Protein 4R3F (pdb70)

B-factor: mean 20.14, std 10.94, range [8.03, 75.06]

Nearest PDB structures (foldseek):
  4r3f-assembly1_A  TM=1.005E+00  e=8.762E-45  Thermochaetoides thermophila DSM 1495
  2hq6-assembly1_A  TM=9.760E-01  e=2.126E-25  Homo sapiens
  7dvq-assembly1_9  TM=9.202E-01  e=1.561E-20  Homo sapiens
  2poe-assembly1_A  TM=9.426E-01  e=1.737E-19  Cryptosporidium parvum Iowa II
  7l6z-assembly3_C  TM=8.161E-01  e=1.737E-19  Streptococcus pneumoniae R6

Secondary structure (DSSP, 8-state):
--PPPP-EEEEEEETT--EEEEE-TTT-HHHHHHHHHHHHHTTTTT-BEEEEETTTEEEE--TTSSSS----TTGGGTT-STTSSS-GGG--GGGSSTT---B-----TT----SSSEEEE--SSSTT-B-S-EEEESS--GGGTTTS-EEEEEPSSTTHHHHHHHTTPPBPTTSS-BSS--BEEEEEEEE--S--

Foldseek 3Di:
DDFPDFFWWKWFQWPQGIFIKGWNCVQVVQLLCQQVVCQVVCVQAFKWQFFADFQFKTKIFASVSPVPHAFTCCAQNPQQDPPGDNHQVNDDDQCHHRHRTAAFARADPRAAQAFWFWKWFDADQDGRGGGGMIMTTLTRHRVCHVPIHTTMGGDPDDNSVSVNVQSVADDDPPHRGGPDTMTGRHMGIPGDRDDD

Sequence (196 aa):
NLEPQPTGAVIIHTTQGDLKVELFAKQTPLTCRRNFLQHSLDGYYDGTIFHRLVPGFIIQGGDPTGTGHGGESIYDGGAFSGDLDPWPMDDQRKGHHNAGPMGVNFKDEFHSRLKFNRRRGLLGMANEGAPDTNGSQFFFTLGKAEEEELNNKKNTLFGRVAAGDDTIYNLMKWGEAELIEGTERRPQQYPVKITNIEILLNPFPD

CATH classification: 2.40.100.10

Structure (mmCIF, N/CA/C/O backbone):
data_4R3F
#
_entry.id   4R3F
#
_cell.length_a   58.613
_cell.length_b   58.652
_cell.length_c   59.305
_cell.angle_alpha   90.00
_cell.angle_beta   90.00
_cell.angle_gamma   90.00
#
_symmetry.space_group_name_H-M   'P 21 21 21'
#
loop_
_entity.id
_entity.type
_entity.pdbx_description
1 polymer 'spliceosomal protein CWC27'
2 non-polymer 1,2-ETHANEDIOL
3 non-polymer 3,6,9,12,15,18,21,24-OCTAOXAHEXACOSAN-1-OL
4 non-polymer 'ACETATE ION'
5 water water
#
loop_
_atom_site.group_PDB
_atom_site.id
_atom_si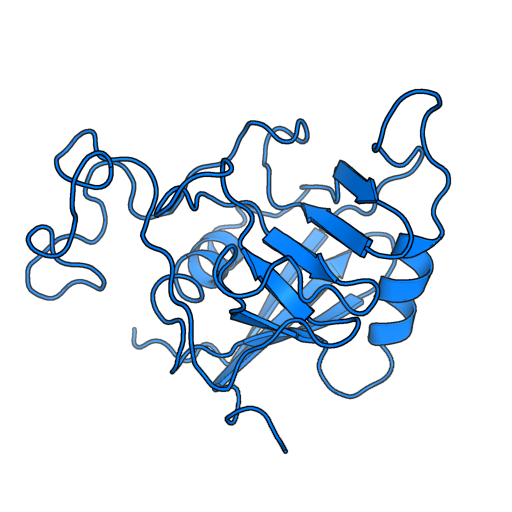te.type_symbol
_atom_site.label_atom_id
_atom_site.label_alt_id
_atom_site.label_comp_id
_atom_site.label_asym_id
_atom_site.label_entity_id
_atom_site.label_seq_id
_atom_site.pdbx_PDB_ins_code
_atom_site.Cartn_x
_atom_site.Cartn_y
_atom_site.Cartn_z
_atom_site.occupancy
_atom_site.B_iso_or_equiv
_atom_site.auth_seq_id
_atom_site.auth_comp_id
_atom_site.auth_asym_id
_atom_site.auth_atom_id
_atom_site.pdbx_PDB_model_num
ATOM 1 N N . ASN A 1 9 ? 13.021 -28.406 -4.690 1.00 52.00 6 ASN A N 1
ATOM 2 C CA . ASN A 1 9 ? 14.313 -28.084 -5.287 1.00 51.18 6 ASN A CA 1
ATOM 3 C C . ASN A 1 9 ? 14.961 -26.872 -4.640 1.00 47.54 6 ASN A C 1
ATOM 4 O O . ASN A 1 9 ? 14.277 -25.936 -4.218 1.00 48.29 6 ASN A O 1
ATOM 14 N N . LEU A 1 10 ? 16.287 -26.896 -4.581 1.00 42.11 7 LEU A N 1
ATOM 15 C CA . LEU A 1 10 ? 17.052 -25.802 -4.009 1.00 36.72 7 LEU A CA 1
ATOM 16 C C . LEU A 1 10 ? 18.100 -25.313 -4.993 1.00 31.15 7 LEU A C 1
ATOM 17 O O . LEU A 1 10 ? 18.66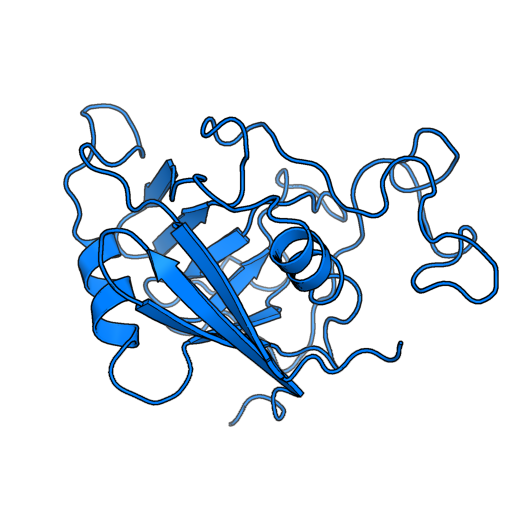8 -26.078 -5.776 1.00 30.92 7 LEU A O 1
ATOM 33 N N . GLU A 1 11 ? 18.346 -24.018 -4.939 1.00 25.64 8 GLU A N 1
ATOM 34 C CA . GLU A 1 11 ? 19.403 -23.395 -5.707 1.00 20.88 8 GLU A CA 1
ATOM 35 C C . GLU A 1 11 ? 20.745 -23.907 -5.216 1.00 18.85 8 GLU A C 1
ATOM 36 O O . GLU A 1 11 ? 20.852 -24.371 -4.088 1.00 18.81 8 GLU A O 1
ATOM 48 N N . PRO A 1 12 ? 21.774 -23.823 -6.057 1.00 15.81 9 PRO A N 1
ATOM 49 C CA . PRO A 1 12 ? 23.116 -24.163 -5.578 1.00 14.98 9 PRO A CA 1
ATOM 50 C C . PRO A 1 12 ? 23.549 -23.205 -4.479 1.00 15.29 9 PRO A C 1
ATOM 51 O O . PRO A 1 12 ? 23.068 -22.077 -4.387 1.00 17.57 9 PRO A O 1
ATOM 62 N N . GLN A 1 13 ? 24.464 -23.657 -3.641 1.00 14.76 10 GLN A N 1
ATOM 63 C CA . GLN A 1 13 ? 24.954 -22.862 -2.530 1.00 14.91 10 GLN A CA 1
ATOM 64 C C . GLN A 1 13 ? 25.594 -21.566 -3.017 1.00 13.95 10 GLN A C 1
ATOM 65 O O . GLN A 1 13 ? 26.568 -21.616 -3.763 1.00 13.92 10 GLN A O 1
ATOM 79 N N . PRO A 1 14 ? 25.085 -20.404 -2.575 1.00 14.05 11 PRO A N 1
ATOM 80 C CA . PRO A 1 14 ? 25.810 -19.173 -2.916 1.00 14.02 11 PRO A CA 1
ATOM 81 C C . PRO A 1 14 ? 27.151 -19.088 -2.209 1.00 13.37 11 PRO A C 1
ATOM 82 O O . PRO A 1 14 ? 27.316 -19.617 -1.111 1.00 16.48 11 PRO A O 1
ATOM 93 N N . THR A 1 15 ? 28.104 -18.425 -2.844 1.00 12.96 12 THR A N 1
ATOM 94 C CA . THR A 1 15 ? 29.465 -18.383 -2.345 1.00 14.38 12 THR A CA 1
ATOM 95 C C . THR A 1 15 ? 29.941 -16.979 -1.979 1.00 14.27 12 THR A C 1
ATOM 96 O O . THR A 1 15 ? 31.027 -16.818 -1.446 1.00 17.73 12 THR A O 1
ATOM 107 N N . GLY A 1 16 ? 29.126 -15.959 -2.213 1.00 12.95 13 GLY A N 1
ATOM 108 C CA . GLY A 1 16 ? 29.451 -14.596 -1.797 1.00 13.06 13 GLY A CA 1
ATOM 109 C C . GLY A 1 16 ? 28.306 -13.956 -1.040 1.00 12.70 13 GLY A C 1
ATOM 110 O O . GLY A 1 16 ? 27.180 -14.440 -1.095 1.00 12.23 13 GLY A O 1
ATOM 114 N N . ALA A 1 17 ? 28.583 -12.855 -0.354 1.00 12.18 14 ALA A N 1
ATOM 115 C CA . ALA A 1 17 ? 27.530 -12.145 0.355 1.00 12.59 14 ALA A CA 1
ATOM 116 C C . ALA A 1 17 ? 27.916 -10.702 0.615 1.00 12.06 14 ALA A C 1
ATOM 117 O O . ALA A 1 17 ? 29.093 -10.391 0.866 1.00 13.31 14 ALA A O 1
ATOM 124 N N . VAL A 1 18 ? 26.907 -9.832 0.591 1.00 12.00 15 VAL A N 1
ATOM 125 C CA . VAL A 1 18 ? 27.056 -8.423 0.922 1.00 11.68 15 VAL A CA 1
ATOM 126 C C . VAL A 1 18 ? 25.852 -7.945 1.716 1.00 11.27 15 VAL A C 1
ATOM 127 O O . VAL A 1 18 ? 24.827 -8.624 1.780 1.00 11.57 15 VAL A O 1
ATOM 140 N N . ILE A 1 19 ? 25.980 -6.775 2.330 1.00 11.89 16 ILE A N 1
ATOM 141 C CA . ILE A 1 19 ? 24.833 -6.024 2.820 1.00 12.59 16 ILE A CA 1
ATOM 142 C C . ILE A 1 19 ? 24.800 -4.715 2.059 1.00 11.50 16 ILE A C 1
ATOM 143 O O . ILE A 1 19 ? 25.778 -3.940 2.066 1.00 12.49 16 ILE A O 1
ATOM 159 N N . ILE A 1 20 ? 23.676 -4.470 1.397 1.00 11.60 17 ILE A N 1
ATOM 160 C CA . ILE A 1 20 ? 23.420 -3.173 0.780 1.00 11.25 17 ILE A CA 1
ATOM 161 C C . ILE A 1 20 ? 22.769 -2.289 1.840 1.00 11.94 17 ILE A C 1
ATOM 162 O O . ILE A 1 20 ? 21.644 -2.557 2.272 1.00 12.91 17 ILE A O 1
ATOM 178 N N . HIS A 1 21 ? 23.491 -1.268 2.291 1.00 12.36 18 HIS A N 1
ATOM 179 C CA . HIS A 1 21 ? 22.964 -0.313 3.263 1.00 13.31 18 HIS A CA 1
ATOM 180 C C . HIS A 1 21 ? 22.297 0.812 2.491 1.00 13.76 18 HIS A C 1
ATOM 181 O O . HIS A 1 21 ? 22.855 1.303 1.519 1.00 15.20 18 HIS A O 1
ATOM 194 N N . THR A 1 22 ? 21.088 1.191 2.887 1.00 14.23 19 THR A N 1
ATOM 195 C CA . THR A 1 22 ? 20.343 2.222 2.169 1.00 14.79 19 THR A CA 1
ATOM 196 C C . THR A 1 22 ? 19.657 3.157 3.141 1.00 15.94 19 THR A C 1
ATOM 197 O O . THR A 1 22 ? 19.617 2.906 4.345 1.00 17.29 19 THR A O 1
ATOM 208 N N . THR A 1 23 ? 19.102 4.230 2.602 1.00 15.06 20 THR A N 1
ATOM 209 C CA . THR A 1 23 ? 18.354 5.200 3.379 1.00 16.06 20 THR A CA 1
ATOM 210 C C . THR A 1 23 ? 17.006 4.649 3.854 1.00 16.26 20 THR A C 1
ATOM 211 O O . THR A 1 23 ? 16.308 5.306 4.621 1.00 17.82 20 THR A O 1
ATOM 222 N N . GLN A 1 24 ? 16.622 3.476 3.366 1.00 15.74 21 GLN A N 1
ATOM 223 C CA . GLN A 1 24 ? 15.353 2.842 3.721 1.00 15.91 21 GLN A CA 1
ATOM 224 C C . GLN A 1 24 ? 15.545 1.391 4.170 1.00 15.65 21 GLN A C 1
ATOM 225 O O . GLN A 1 24 ? 14.705 0.541 3.923 1.00 16.07 21 GLN A O 1
ATOM 239 N N . GLY A 1 25 ? 16.660 1.136 4.850 1.00 15.18 22 GLY A N 1
ATOM 240 C CA . GLY A 1 25 ? 16.939 -0.146 5.466 1.00 14.62 22 GLY A CA 1
ATOM 241 C C . GLY A 1 25 ? 18.004 -0.950 4.726 1.00 13.88 22 GLY A C 1
ATOM 242 O O . GLY A 1 25 ? 18.366 -0.667 3.583 1.00 15.28 22 GLY A O 1
ATOM 246 N N . ASP A 1 26 ? 18.509 -1.967 5.403 1.00 13.17 23 ASP A N 1
ATOM 247 C CA . ASP A 1 26 ? 19.517 -2.872 4.868 1.00 13.36 23 ASP A CA 1
ATOM 248 C C . ASP A 1 26 ? 18.889 -3.976 4.035 1.00 12.54 23 ASP A C 1
ATOM 249 O O . ASP A 1 26 ? 17.770 -4.409 4.291 1.00 12.87 23 ASP A O 1
ATOM 258 N N . LEU A 1 27 ? 19.657 -4.479 3.081 1.00 11.85 24 LEU A N 1
ATOM 259 C CA . LEU A 1 27 ? 19.295 -5.680 2.347 1.00 11.59 24 LEU A CA 1
ATOM 260 C C . LEU A 1 27 ? 20.508 -6.593 2.285 1.00 11.01 24 LEU A C 1
ATOM 261 O O . LEU A 1 27 ? 21.529 -6.253 1.670 1.00 11.35 24 LEU A O 1
ATOM 277 N N . LYS A 1 28 ? 20.405 -7.742 2.949 1.00 10.89 25 LYS A N 1
ATOM 278 C CA . LYS A 1 28 ? 21.472 -8.733 2.942 1.00 11.10 25 LYS A CA 1
ATOM 279 C C . LYS A 1 28 ? 21.282 -9.647 1.745 1.00 10.92 25 LYS A C 1
ATOM 280 O O . LYS A 1 28 ? 20.184 -10.154 1.530 1.00 11.06 25 LYS A O 1
ATOM 299 N N . VAL A 1 29 ? 22.351 -9.849 0.972 1.00 10.27 26 VAL A N 1
ATOM 300 C CA . VAL A 1 29 ? 22.271 -10.488 -0.344 1.00 10.38 26 VAL A CA 1
ATOM 301 C C . VAL A 1 29 ? 23.347 -11.555 -0.466 1.00 10.45 26 VAL A C 1
ATOM 302 O O . VAL A 1 29 ? 24.512 -11.289 -0.207 1.00 12.03 26 VAL A O 1
ATOM 315 N N . GLU A 1 30 ? 22.942 -12.749 -0.878 1.00 10.82 27 GLU A N 1
ATOM 316 C CA . GLU A 1 30 ? 23.856 -13.818 -1.223 1.00 11.50 27 GLU A CA 1
ATOM 317 C C . GLU A 1 30 ? 24.047 -13.865 -2.737 1.00 11.12 27 GLU A C 1
ATOM 318 O O . GLU A 1 30 ? 23.115 -13.561 -3.489 1.00 11.79 27 GLU A O 1
ATOM 330 N N . LEU A 1 31 ? 25.256 -14.227 -3.165 1.00 10.49 28 LEU A N 1
ATOM 331 C CA . LEU A 1 31 ? 25.654 -14.192 -4.574 1.00 10.43 28 LEU A CA 1
ATOM 332 C C . LEU A 1 31 ? 26.015 -15.589 -5.070 1.00 10.69 28 LEU A C 1
ATOM 333 O O . LEU A 1 31 ? 26.807 -16.302 -4.445 1.00 12.13 28 LEU A O 1
ATOM 349 N N . PHE A 1 32 ? 25.459 -15.961 -6.219 1.00 10.73 29 PHE A N 1
ATOM 350 C CA . PHE A 1 32 ? 25.725 -17.251 -6.867 1.00 10.41 29 PHE A CA 1
ATOM 351 C C . PHE A 1 32 ? 26.992 -17.169 -7.706 1.00 10.80 29 PHE A C 1
ATOM 352 O O . PHE A 1 32 ? 26.980 -17.369 -8.925 1.00 11.47 29 PHE A O 1
ATOM 369 N N . ALA A 1 33 ? 28.105 -16.877 -7.055 1.00 11.35 30 ALA A N 1
ATOM 370 C CA . ALA A 1 33 ? 29.325 -16.532 -7.771 1.00 12.50 30 ALA A CA 1
ATOM 371 C C . ALA A 1 33 ? 29.923 -17.707 -8.532 1.00 13.04 30 ALA A C 1
ATOM 372 O O . ALA A 1 33 ? 30.590 -17.511 -9.534 1.00 14.20 30 ALA A O 1
ATOM 379 N N . LYS A 1 34 ? 29.708 -18.930 -8.062 1.00 13.08 31 LYS A N 1
ATOM 380 C CA . LYS A 1 34 ? 30.199 -20.089 -8.803 1.00 14.73 31 LYS A CA 1
ATOM 381 C C . LYS A 1 34 ? 29.541 -20.201 -10.171 1.00 14.72 31 LYS A C 1
ATOM 382 O O . LYS A 1 34 ? 30.182 -20.575 -11.142 1.00 16.36 31 LYS A O 1
ATOM 401 N N . GLN A 1 35 ? 28.260 -19.870 -10.241 1.00 12.67 32 GLN A N 1
ATOM 402 C CA . GLN A 1 35 ? 27.476 -20.027 -11.464 1.00 11.74 32 GLN A CA 1
ATOM 403 C C . GLN A 1 35 ? 27.511 -18.784 -12.361 1.00 11.40 32 GLN A C 1
ATOM 404 O O . GLN A 1 35 ? 27.305 -18.884 -13.563 1.00 12.56 32 GLN A O 1
ATOM 418 N N . THR A 1 36 ? 27.733 -17.619 -11.762 1.00 10.48 33 THR A N 1
ATOM 419 C CA . THR A 1 36 ? 27.665 -16.343 -12.468 1.00 9.93 33 THR A CA 1
ATOM 420 C C . THR A 1 36 ? 28.900 -15.500 -12.138 1.00 9.23 33 THR A C 1
ATOM 421 O O . THR A 1 36 ? 28.803 -14.378 -11.619 1.00 9.73 33 THR A O 1
ATOM 432 N N . PRO A 1 37 ? 30.083 -16.043 -12.437 1.00 9.56 34 PRO A N 1
ATOM 433 C CA . PRO A 1 37 ? 31.298 -15.355 -11.972 1.00 10.48 34 PRO A CA 1
ATOM 434 C C . PRO A 1 37 ? 31.538 -13.973 -12.578 1.00 10.05 34 PRO A C 1
ATOM 435 O O . PRO A 1 37 ? 31.959 -13.068 -11.861 1.00 10.42 34 PRO A O 1
ATOM 446 N N . LEU A 1 38 ? 31.281 -13.786 -13.866 1.00 9.47 35 LEU A N 1
ATOM 447 C CA . LEU A 1 38 ? 31.507 -12.466 -14.435 1.00 9.27 35 LEU A CA 1
ATOM 448 C C . LEU A 1 38 ? 30.558 -11.446 -13.842 1.00 9.02 35 LEU A C 1
ATOM 449 O O . LEU A 1 38 ? 30.939 -10.285 -13.612 1.00 9.26 35 LEU A O 1
ATOM 465 N N . THR A 1 39 ? 29.317 -11.866 -13.639 1.00 8.47 36 THR A N 1
ATOM 466 C CA . THR A 1 39 ? 28.291 -10.965 -13.146 1.00 8.40 36 THR A CA 1
ATOM 467 C C . THR A 1 39 ? 28.576 -10.612 -11.698 1.00 8.68 36 THR A C 1
ATOM 468 O O . THR A 1 39 ? 28.494 -9.446 -11.281 1.00 8.75 36 THR A O 1
ATOM 479 N N . CYS A 1 40 ? 28.923 -11.612 -10.907 1.00 9.11 37 CYS A N 1
ATOM 480 C CA . CYS A 1 40 ? 29.256 -11.341 -9.509 1.00 9.39 37 CYS A CA 1
ATOM 481 C C . CYS A 1 40 ? 30.514 -10.495 -9.348 1.00 9.42 37 CYS A C 1
ATOM 482 O O . CYS A 1 40 ? 30.569 -9.631 -8.480 1.00 10.32 37 CYS A O 1
ATOM 490 N N A ARG A 1 41 ? 31.529 -10.741 -10.169 0.51 9.20 38 ARG A N 1
ATOM 491 N N B ARG A 1 41 ? 31.519 -10.717 -10.181 0.49 9.55 38 ARG A N 1
ATOM 492 C CA A ARG A 1 41 ? 32.735 -9.902 -10.155 0.51 9.92 38 ARG A CA 1
ATOM 493 C CA B ARG A 1 41 ? 32.727 -9.896 -10.102 0.49 10.47 38 ARG A CA 1
ATOM 494 C C A ARG A 1 41 ? 32.389 -8.447 -10.438 0.51 9.73 38 ARG A C 1
ATOM 495 C C B ARG A 1 41 ? 32.456 -8.439 -10.487 0.49 10.33 38 ARG A C 1
ATOM 496 O O A ARG A 1 41 ? 32.797 -7.542 -9.712 0.51 9.64 38 ARG A O 1
ATOM 497 O O B ARG A 1 41 ? 33.003 -7.521 -9.891 0.49 10.63 38 ARG A O 1
ATOM 538 N N . ASN A 1 42 ? 31.628 -8.226 -11.503 1.00 9.53 39 ASN A N 1
ATOM 539 C CA . ASN A 1 42 ? 31.246 -6.873 -11.905 1.00 9.45 39 ASN A CA 1
ATOM 540 C C . ASN A 1 42 ? 30.550 -6.161 -10.749 1.00 9.32 39 ASN A C 1
ATOM 541 O O . ASN A 1 42 ? 30.893 -5.024 -10.399 1.00 9.89 39 ASN A O 1
ATOM 553 N N . PHE A 1 43 ? 29.575 -6.838 -10.144 1.00 8.75 40 PHE A N 1
ATOM 554 C CA . PHE A 1 43 ? 28.838 -6.265 -9.026 1.00 8.90 40 PHE A CA 1
ATOM 555 C C . PHE A 1 43 ? 29.733 -5.979 -7.820 1.00 9.05 40 PHE A C 1
ATOM 556 O O . PHE A 1 43 ? 29.666 -4.900 -7.209 1.00 9.85 40 PHE A O 1
ATOM 573 N N . LEU A 1 44 ? 30.561 -6.943 -7.455 1.00 9.63 41 LEU A N 1
ATOM 574 C CA . LEU A 1 44 ? 31.432 -6.783 -6.288 1.00 10.61 41 LEU A CA 1
ATOM 575 C C . LEU A 1 44 ? 32.525 -5.748 -6.506 1.00 11.44 41 LEU A C 1
ATOM 576 O O . LEU A 1 44 ? 32.838 -4.997 -5.589 1.00 12.04 41 LEU A O 1
ATOM 592 N N . GLN A 1 45 ? 33.114 -5.717 -7.699 1.00 11.52 42 GLN A N 1
ATOM 593 C CA . GLN A 1 45 ? 34.150 -4.729 -7.966 1.00 12.12 42 GLN A CA 1
ATOM 594 C C . GLN A 1 45 ? 33.569 -3.322 -7.937 1.00 12.25 42 GLN A C 1
ATOM 595 O O . GLN A 1 45 ? 34.125 -2.435 -7.287 1.00 13.05 42 GLN A O 1
ATOM 609 N N . HIS A 1 46 ? 32.448 -3.115 -8.620 1.00 11.34 43 HIS A N 1
ATOM 610 C CA . HIS A 1 46 ? 31.776 -1.823 -8.532 1.00 11.30 43 HIS A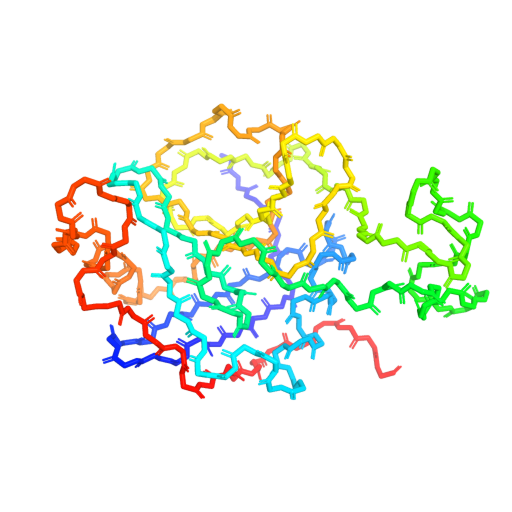 CA 1
ATOM 611 C C . HIS A 1 46 ? 31.439 -1.473 -7.0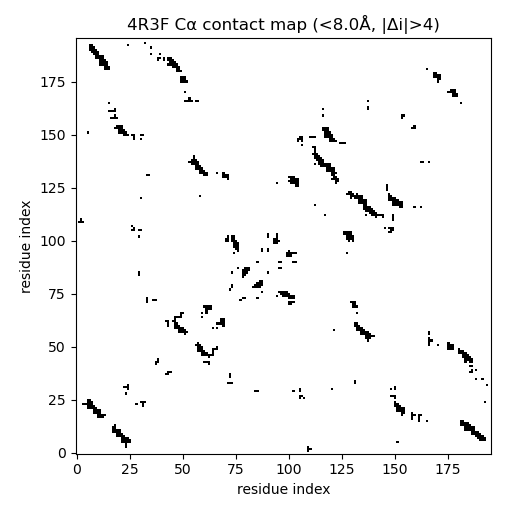76 1.00 12.05 43 HIS A C 1
ATOM 612 O O . HIS A 1 46 ? 31.638 -0.347 -6.643 1.00 12.84 43 HIS A O 1
ATOM 625 N N . SER A 1 47 ? 30.943 -2.438 -6.318 1.00 11.71 44 SER A N 1
ATOM 626 C CA . SER A 1 47 ? 30.599 -2.186 -4.918 1.00 12.42 44 SER A CA 1
ATOM 627 C C . SER A 1 47 ? 31.821 -1.701 -4.140 1.00 13.73 44 SER A C 1
ATOM 628 O O . SER A 1 47 ? 31.765 -0.680 -3.463 1.00 14.31 44 SER A O 1
ATOM 636 N N . LEU A 1 48 ? 32.912 -2.462 -4.228 1.00 14.44 45 LEU A N 1
ATOM 637 C CA . LEU A 1 48 ? 34.187 -2.151 -3.562 1.00 16.83 45 LEU A CA 1
ATOM 638 C C . LEU A 1 48 ? 34.700 -0.766 -3.918 1.00 16.44 45 LEU A C 1
ATOM 639 O O . LEU A 1 48 ? 35.249 -0.053 -3.075 1.00 18.13 45 LEU A O 1
ATOM 655 N N . ASP A 1 49 ? 34.554 -0.410 -5.194 1.00 16.53 46 ASP A N 1
ATOM 656 C CA . ASP A 1 49 ? 35.059 0.856 -5.715 1.00 16.47 46 ASP A CA 1
ATOM 657 C C . ASP A 1 49 ? 34.202 2.050 -5.294 1.00 16.72 46 ASP A C 1
ATOM 658 O O . ASP A 1 49 ? 34.563 3.190 -5.558 1.00 18.96 46 ASP A O 1
ATOM 667 N N . GLY A 1 50 ? 33.049 1.792 -4.688 1.00 15.16 47 GLY A N 1
ATOM 668 C CA . GLY A 1 50 ? 32.135 2.863 -4.329 1.00 15.07 47 GLY A CA 1
ATOM 669 C C . GLY A 1 50 ? 31.251 3.324 -5.474 1.00 14.04 47 GLY A C 1
ATOM 670 O O . GLY A 1 50 ? 30.557 4.337 -5.357 1.00 15.13 47 GLY A O 1
ATOM 674 N N . TYR A 1 51 ? 31.249 2.571 -6.568 1.00 12.89 48 TYR A N 1
ATOM 675 C CA . TYR A 1 51 ? 30.512 2.951 -7.772 1.00 13.05 48 TYR A CA 1
ATOM 676 C C . TYR A 1 51 ? 29.011 3.073 -7.547 1.00 12.54 48 TYR A C 1
ATOM 677 O O . TYR A 1 51 ? 28.334 3.858 -8.210 1.00 13.28 48 TYR A O 1
ATOM 695 N N . TYR A 1 52 ? 28.481 2.276 -6.629 1.00 11.98 49 TYR A N 1
ATOM 696 C CA . TYR A 1 52 ? 27.053 2.294 -6.336 1.00 11.83 49 TYR A CA 1
ATOM 697 C C . TYR A 1 52 ? 26.684 3.203 -5.166 1.00 11.80 49 TYR A C 1
ATOM 698 O O . TYR A 1 52 ? 25.501 3.379 -4.873 1.00 12.84 49 TYR A O 1
ATOM 716 N N . ASP A 1 53 ? 27.676 3.816 -4.526 1.00 13.02 50 ASP A N 1
ATOM 717 C CA . ASP A 1 53 ? 27.395 4.707 -3.399 1.00 14.74 50 ASP A CA 1
ATOM 718 C C . ASP A 1 53 ? 26.602 5.915 -3.896 1.00 14.70 50 ASP A C 1
ATOM 719 O O . ASP A 1 53 ? 27.010 6.575 -4.852 1.00 16.09 50 ASP A O 1
ATOM 728 N N . GLY A 1 54 ? 25.477 6.193 -3.247 1.00 14.54 51 GLY A N 1
ATOM 729 C CA . GLY A 1 54 ? 24.615 7.305 -3.614 1.00 14.88 51 GLY A CA 1
ATOM 730 C C . GLY A 1 54 ? 23.665 7.027 -4.768 1.00 14.97 51 GLY A C 1
ATOM 731 O O . GLY A 1 54 ? 22.871 7.894 -5.143 1.00 16.10 51 GLY A O 1
ATOM 735 N N . THR A 1 55 ? 23.740 5.837 -5.360 1.00 14.28 52 THR A N 1
ATOM 736 C CA . THR A 1 55 ? 22.821 5.495 -6.441 1.00 13.52 52 THR A CA 1
ATOM 737 C C . THR A 1 55 ? 21.476 5.076 -5.862 1.00 13.08 52 THR A C 1
ATOM 738 O O . THR A 1 55 ? 21.393 4.647 -4.710 1.00 14.21 52 THR A O 1
ATOM 749 N N . ILE A 1 56 ? 20.427 5.245 -6.652 1.00 13.00 53 ILE A N 1
ATOM 750 C CA . ILE A 1 56 ? 19.072 4.998 -6.204 1.00 12.74 53 ILE A CA 1
ATOM 751 C C . ILE A 1 56 ? 18.481 3.790 -6.914 1.00 12.16 53 ILE A C 1
ATOM 752 O O . ILE A 1 56 ? 19.024 3.296 -7.912 1.00 12.72 53 ILE A O 1
ATOM 768 N N . PHE A 1 57 ? 17.347 3.333 -6.399 1.00 11.54 54 PHE A N 1
ATOM 769 C CA . PHE A 1 57 ? 16.522 2.380 -7.124 1.00 12.02 54 PHE A CA 1
ATOM 770 C C . PHE A 1 57 ? 15.520 3.203 -7.917 1.00 12.33 54 PHE A C 1
ATOM 771 O O . PHE A 1 57 ? 14.506 3.666 -7.394 1.00 13.40 54 PHE A O 1
ATOM 788 N N . HIS A 1 58 ? 15.867 3.442 -9.182 1.00 12.19 55 HIS A N 1
ATOM 789 C CA . HIS A 1 58 ? 15.197 4.433 -10.015 1.00 13.24 55 HIS A CA 1
ATOM 790 C C . HIS A 1 58 ? 13.961 3.933 -10.733 1.00 13.19 55 HIS A C 1
ATOM 791 O O . HIS A 1 58 ? 13.203 4.760 -11.257 1.00 14.89 55 HIS A O 1
ATOM 804 N N . ARG A 1 59 ? 13.763 2.617 -10.776 1.00 13.03 56 ARG A N 1
ATOM 805 C CA . ARG A 1 59 ? 12.665 2.027 -11.535 1.00 13.67 56 ARG A CA 1
ATOM 806 C C . ARG A 1 59 ? 11.957 0.987 -10.684 1.00 13.05 56 ARG A C 1
ATOM 807 O O . ARG A 1 59 ? 12.574 0.064 -10.162 1.00 13.23 56 ARG A O 1
ATOM 828 N N . LEU A 1 60 ? 10.649 1.152 -10.559 1.00 13.74 57 LEU A N 1
ATOM 829 C CA . LEU A 1 60 ? 9.800 0.244 -9.794 1.00 13.48 57 LEU A CA 1
ATOM 830 C C . LEU A 1 60 ? 8.578 -0.143 -10.611 1.00 14.53 57 LEU A C 1
ATOM 831 O O . LEU A 1 60 ? 7.813 0.713 -11.020 1.00 15.96 57 LEU A O 1
ATOM 847 N N . VAL A 1 61 ? 8.439 -1.442 -10.859 1.00 14.95 58 VAL A N 1
ATOM 848 C CA . VAL A 1 61 ? 7.251 -2.023 -11.458 1.00 15.93 58 VAL A CA 1
ATOM 849 C C . VAL A 1 61 ? 6.630 -2.876 -10.358 1.00 16.27 58 VAL A C 1
ATOM 850 O O . VAL A 1 61 ? 7.103 -3.969 -10.084 1.00 15.21 58 VAL A O 1
ATOM 863 N N . PRO A 1 62 ? 5.604 -2.346 -9.672 1.00 18.18 59 PRO A N 1
ATOM 864 C CA . PRO A 1 62 ? 5.045 -3.039 -8.503 1.00 19.24 59 PRO A CA 1
ATOM 865 C C . PRO A 1 62 ? 4.679 -4.493 -8.797 1.00 19.08 59 PRO A C 1
ATOM 866 O O . PRO A 1 62 ? 4.108 -4.802 -9.849 1.00 19.93 59 PRO A O 1
ATOM 877 N N . GLY A 1 63 ? 5.066 -5.380 -7.885 1.00 18.55 60 GLY A N 1
ATOM 878 C CA . GLY A 1 63 ? 4.808 -6.798 -8.031 1.00 17.51 60 GLY A CA 1
ATOM 879 C C . GLY A 1 63 ? 5.717 -7.529 -9.007 1.00 16.94 60 GLY A C 1
ATOM 880 O O . GLY A 1 63 ? 5.600 -8.741 -9.150 1.00 18.40 60 GLY A O 1
ATOM 884 N N . PHE A 1 64 ? 6.635 -6.809 -9.647 1.00 15.00 61 PHE A N 1
ATOM 885 C CA . PHE A 1 64 ? 7.498 -7.385 -10.680 1.00 14.01 61 PHE A CA 1
ATOM 886 C C . PHE A 1 64 ? 8.982 -7.193 -10.343 1.00 12.39 61 PHE A C 1
ATOM 887 O O . PHE A 1 64 ? 9.646 -8.148 -9.936 1.00 12.37 61 PHE A O 1
ATOM 904 N N . ILE A 1 65 ? 9.505 -5.977 -10.488 1.00 11.64 62 ILE A N 1
ATOM 905 C CA . ILE A 1 65 ? 10.922 -5.707 -10.234 1.00 11.44 62 ILE A CA 1
ATOM 906 C C . ILE A 1 65 ? 11.141 -4.303 -9.692 1.00 10.99 62 ILE A C 1
ATOM 907 O O . ILE A 1 65 ? 10.326 -3.403 -9.915 1.00 12.06 62 ILE A O 1
ATOM 923 N N . ILE A 1 66 ? 12.257 -4.144 -8.983 1.00 10.29 63 ILE A N 1
ATOM 924 C CA . ILE A 1 66 ? 12.779 -2.833 -8.621 1.00 10.78 63 ILE A CA 1
ATOM 925 C C . ILE A 1 66 ? 14.260 -2.819 -9.015 1.00 10.37 63 ILE A C 1
ATOM 926 O O . ILE A 1 66 ? 14.997 -3.760 -8.723 1.00 9.80 63 ILE A O 1
ATOM 942 N N . GLN A 1 67 ? 14.670 -1.770 -9.725 1.00 10.39 64 GLN A N 1
ATOM 943 C CA . GLN A 1 67 ? 15.955 -1.719 -10.417 1.00 9.90 64 GLN A CA 1
ATOM 944 C C . GLN A 1 67 ? 16.791 -0.511 -10.012 1.00 9.65 64 GLN A C 1
ATOM 945 O O . GLN A 1 67 ? 16.273 0.587 -9.815 1.00 10.67 64 GLN A O 1
ATOM 959 N N . GLY A 1 68 ? 18.094 -0.736 -9.906 1.00 9.87 65 GLY A N 1
ATOM 960 C CA . GLY A 1 68 ? 19.057 0.298 -9.586 1.00 9.94 65 GLY A CA 1
ATOM 961 C C . GLY A 1 68 ? 20.377 0.067 -10.277 1.00 9.71 65 GLY A C 1
ATOM 962 O O . GLY A 1 68 ? 20.449 -0.601 -11.309 1.00 9.98 65 GLY A O 1
ATOM 966 N N . GLY A 1 69 ? 21.430 0.645 -9.714 1.00 9.93 66 GLY A N 1
ATOM 967 C CA . GLY A 1 69 ? 22.781 0.445 -10.204 1.00 10.08 66 GLY A CA 1
ATOM 968 C C . GLY A 1 69 ? 23.255 1.421 -11.270 1.00 10.20 66 GLY A C 1
ATOM 969 O O . GLY A 1 69 ? 24.289 1.183 -11.870 1.00 11.10 66 GLY A O 1
ATOM 973 N N . ASP A 1 70 ? 22.522 2.512 -11.489 1.00 10.66 67 ASP A N 1
ATOM 974 C CA . ASP A 1 70 ? 22.850 3.481 -12.527 1.00 11.77 67 ASP A CA 1
ATOM 975 C C . ASP A 1 70 ? 23.399 4.760 -11.894 1.00 12.19 67 ASP A C 1
ATOM 976 O O . ASP A 1 70 ? 22.652 5.515 -11.285 1.00 14.14 67 ASP A O 1
ATOM 985 N N . PRO A 1 71 ? 24.696 5.046 -12.063 1.00 12.84 68 PRO A N 1
ATOM 986 C CA . PRO A 1 71 ? 25.224 6.296 -11.497 1.00 15.86 68 PRO A CA 1
ATOM 987 C C . PRO A 1 71 ? 24.514 7.557 -11.983 1.00 18.73 68 PRO A C 1
ATOM 988 O O . PRO A 1 71 ? 24.639 8.590 -11.321 1.00 21.90 68 PRO A O 1
ATOM 999 N N . THR A 1 72 ? 23.798 7.487 -13.099 1.00 20.75 69 THR A N 1
ATOM 1000 C CA . THR A 1 72 ? 23.026 8.640 -13.586 1.00 23.29 69 THR A CA 1
ATOM 1001 C C . THR A 1 72 ? 21.577 8.651 -13.088 1.00 24.80 69 THR A C 1
ATOM 1002 O O . THR A 1 72 ? 20.891 9.685 -13.181 1.00 27.87 69 THR A O 1
ATOM 1013 N N . GLY A 1 73 ? 21.106 7.538 -12.535 1.00 25.31 70 GLY A N 1
ATOM 1014 C CA . GLY A 1 73 ? 19.750 7.464 -12.005 1.00 26.26 70 GLY A CA 1
ATOM 1015 C C . GLY A 1 73 ? 18.636 7.549 -13.041 1.00 26.73 70 GLY A C 1
ATOM 1016 O O . GLY A 1 73 ? 17.467 7.725 -12.676 1.00 26.71 70 GLY A O 1
ATOM 1020 N N . THR A 1 74 ? 18.989 7.415 -14.321 1.00 26.59 71 THR A N 1
ATOM 1021 C CA . THR A 1 74 ? 18.024 7.554 -15.420 1.00 26.23 71 THR A CA 1
ATOM 1022 C C . THR A 1 74 ? 17.487 6.236 -15.945 1.00 25.52 71 THR A C 1
ATOM 1023 O O . THR A 1 74 ? 16.446 6.189 -16.617 1.00 27.24 71 THR A O 1
ATOM 1034 N N . GLY A 1 75 ? 18.220 5.172 -15.700 1.00 23.00 72 GLY A N 1
ATOM 1035 C CA . GLY A 1 75 ? 17.901 3.900 -16.292 1.00 23.14 72 GLY A CA 1
ATOM 1036 C C . GLY A 1 75 ? 18.672 3.679 -17.561 1.00 21.05 72 GLY A C 1
ATOM 1037 O O . GLY A 1 75 ? 18.612 2.593 -18.135 1.00 22.93 72 GLY A O 1
ATOM 1041 N N . HIS A 1 76 ? 19.422 4.688 -18.013 1.00 17.79 73 HIS A N 1
ATOM 1042 C CA . HIS A 1 76 ? 20.147 4.555 -19.267 1.00 18.34 73 HIS A CA 1
ATOM 1043 C C . HIS A 1 76 ? 21.661 4.653 -19.117 1.00 17.99 73 HIS A C 1
ATOM 1044 O O . HIS A 1 76 ? 22.368 4.646 -20.118 1.00 21.78 73 HIS A O 1
ATOM 1057 N N . GLY A 1 77 ? 22.163 4.728 -17.888 1.00 14.87 74 GLY A N 1
ATOM 1058 C CA . GLY A 1 77 ? 23.597 4.830 -17.674 1.00 14.12 74 GLY A CA 1
ATOM 1059 C C . GLY A 1 77 ? 24.222 3.617 -17.023 1.00 12.95 74 GLY A C 1
ATOM 1060 O O . GLY A 1 77 ? 23.579 2.580 -16.831 1.00 13.41 74 GLY A O 1
ATOM 1064 N N . GLY A 1 78 ? 25.481 3.769 -16.653 1.00 12.97 75 GLY A N 1
ATOM 1065 C CA . GLY A 1 78 ? 26.254 2.704 -16.055 1.00 11.96 75 GLY A CA 1
ATOM 1066 C C . GLY A 1 78 ? 27.077 1.947 -17.075 1.00 11.25 75 GLY A C 1
ATOM 1067 O O . GLY A 1 78 ? 26.713 1.870 -18.252 1.00 12.67 75 GLY A O 1
ATOM 1071 N N . GLU A 1 79 ? 28.180 1.369 -16.612 1.00 10.26 76 GLU A N 1
ATOM 1072 C CA . GLU A 1 79 ? 29.111 0.628 -17.457 1.00 9.81 76 GLU A CA 1
ATOM 1073 C C . GLU A 1 79 ? 29.604 -0.584 -16.705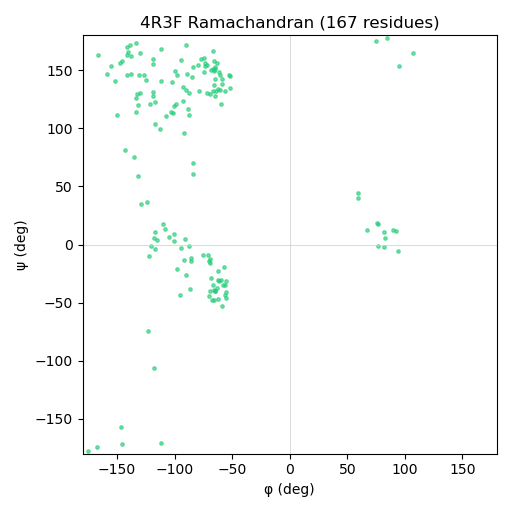 1.00 9.81 76 GLU A C 1
ATOM 1074 O O . GLU A 1 79 ? 29.786 -0.517 -15.489 1.00 10.84 76 GLU A O 1
ATOM 1086 N N . SER A 1 80 ? 29.853 -1.685 -17.403 1.00 9.45 77 SER A N 1
ATOM 1087 C CA . SER A 1 80 ? 30.486 -2.836 -16.769 1.00 9.51 77 SER A CA 1
ATOM 1088 C C . SER A 1 80 ? 31.969 -2.571 -16.550 1.00 10.00 77 SER A C 1
ATOM 1089 O O . SER A 1 80 ? 32.580 -1.749 -17.231 1.00 11.15 77 SER A O 1
ATOM 1097 N N . ILE A 1 81 ? 32.562 -3.336 -15.646 1.00 9.93 78 ILE A N 1
ATOM 1098 C CA . ILE A 1 81 ? 33.985 -3.218 -15.372 1.00 11.20 78 ILE A CA 1
ATOM 1099 C C . ILE A 1 81 ? 34.846 -3.706 -16.535 1.00 11.10 78 ILE A C 1
ATOM 1100 O O . ILE A 1 81 ? 36.039 -3.422 -16.561 1.00 13.19 78 ILE A O 1
ATOM 1116 N N . TYR A 1 82 ? 34.257 -4.452 -17.477 1.00 10.59 79 TYR A N 1
ATOM 1117 C CA . TYR A 1 82 ? 35.004 -5.077 -18.565 1.00 11.36 79 TYR A CA 1
ATOM 1118 C C . TYR A 1 82 ? 35.208 -4.164 -19.767 1.00 11.99 79 TYR A C 1
ATOM 1119 O O . TYR A 1 82 ? 35.981 -4.490 -20.677 1.00 12.65 79 TYR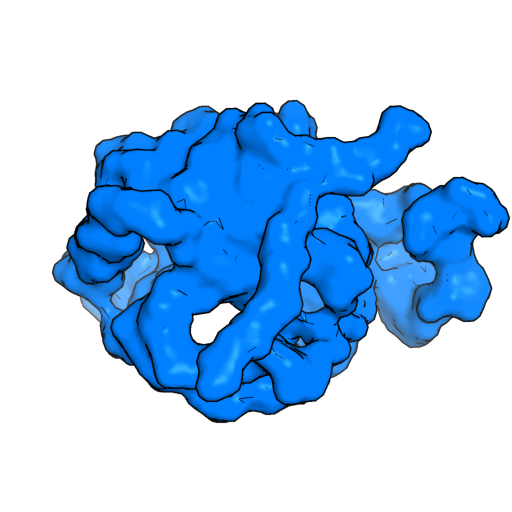 A O 1
ATOM 1137 N N . ASP A 1 83 ? 34.506 -3.035 -19.789 1.00 11.58 80 ASP A N 1
ATOM 1138 C CA . ASP A 1 83 ? 34.457 -2.207 -20.997 1.00 12.28 80 ASP A CA 1
ATOM 1139 C C . ASP A 1 83 ? 35.854 -1.752 -21.416 1.00 13.20 80 ASP A C 1
ATOM 1140 O O . ASP A 1 83 ? 36.722 -1.482 -20.580 1.00 13.79 80 ASP A O 1
ATOM 1149 N N . GLY A 1 84 ? 36.073 -1.706 -22.725 1.00 14.26 81 GLY A N 1
ATOM 1150 C CA . GLY A 1 84 ? 37.351 -1.282 -23.259 1.00 15.09 81 GLY A CA 1
ATOM 1151 C C . GLY A 1 84 ? 38.433 -2.335 -23.162 1.00 15.44 81 GLY A C 1
ATOM 1152 O O . GLY A 1 84 ? 39.620 -2.034 -23.280 1.00 17.04 81 GLY A O 1
ATOM 1156 N N . GLY A 1 85 ? 38.045 -3.586 -22.959 1.00 14.89 82 GLY A N 1
ATOM 1157 C CA . GLY A 1 85 ? 39.021 -4.647 -22.821 1.00 15.54 82 GLY A CA 1
ATOM 1158 C C . GLY A 1 85 ? 39.710 -4.662 -21.475 1.00 14.94 82 GLY A C 1
ATOM 1159 O O . GLY A 1 85 ? 40.746 -5.287 -21.323 1.00 16.44 82 GLY A O 1
ATOM 1163 N N . ALA A 1 86 ? 39.130 -4.011 -20.471 1.00 15.06 83 ALA A N 1
ATOM 1164 C CA . ALA A 1 86 ? 39.664 -4.136 -19.120 1.00 15.08 83 ALA A CA 1
ATOM 1165 C C . ALA A 1 86 ? 39.497 -5.584 -18.666 1.00 14.51 83 ALA A C 1
ATOM 1166 O O . ALA A 1 86 ? 38.491 -6.234 -18.970 1.00 13.49 83 ALA A O 1
ATOM 1173 N N . PHE A 1 87 ? 40.488 -6.085 -17.941 1.00 15.70 84 PHE A N 1
ATOM 1174 C CA . PHE A 1 87 ? 40.477 -7.447 -17.409 1.00 15.54 84 PHE A CA 1
ATOM 1175 C C . PHE A 1 87 ? 40.372 -8.508 -18.504 1.00 14.73 84 PHE A C 1
ATOM 1176 O O . PHE A 1 87 ? 39.697 -9.532 -18.323 1.00 14.89 84 PHE A O 1
ATOM 1193 N N . SER A 1 88 ? 41.092 -8.278 -19.607 1.00 14.98 85 SER A N 1
ATOM 1194 C CA . SER A 1 88 ? 41.024 -9.149 -20.777 1.00 15.37 85 SER A CA 1
ATOM 1195 C C . SER A 1 88 ? 42.342 -9.837 -21.091 1.00 15.89 85 SER A C 1
ATOM 1196 O O . SER A 1 88 ? 42.464 -10.483 -22.134 1.00 15.77 85 SER A O 1
ATOM 1204 N N . GLY A 1 89 ? 43.306 -9.748 -20.179 1.00 15.73 86 GLY A N 1
ATOM 1205 C CA . GLY A 1 89 ? 44.555 -10.479 -20.324 1.00 16.81 86 GLY A CA 1
ATOM 1206 C C . GLY A 1 89 ? 44.381 -11.986 -20.231 1.00 18.30 86 GLY A C 1
ATOM 1207 O O . GLY A 1 89 ? 43.341 -12.490 -19.810 1.00 17.18 86 GLY A O 1
ATOM 1211 N N . ASP A 1 90 ? 45.417 -12.712 -20.626 1.00 21.50 87 ASP A N 1
ATOM 1212 C CA . ASP A 1 90 ? 45.367 -14.170 -20.688 1.00 23.67 87 ASP A CA 1
ATOM 1213 C C . ASP A 1 90 ? 44.995 -14.803 -19.347 1.00 22.42 87 ASP A C 1
ATOM 1214 O O . ASP A 1 90 ? 44.319 -15.830 -19.312 1.00 23.03 87 ASP A O 1
ATOM 1223 N N . LEU A 1 91 ? 45.435 -14.193 -18.250 1.00 21.25 88 LEU A N 1
ATOM 1224 C CA . LEU A 1 91 ? 45.218 -14.755 -16.921 1.00 21.65 88 LEU A CA 1
ATOM 1225 C C . LEU A 1 91 ? 44.181 -13.958 -16.138 1.00 20.41 88 LEU A C 1
ATOM 1226 O O . LEU A 1 91 ? 44.027 -14.137 -14.932 1.00 22.07 88 LEU A O 1
ATOM 1242 N N . ASP A 1 92 ? 43.459 -13.094 -16.844 1.00 17.82 89 ASP A N 1
ATOM 1243 C CA . ASP A 1 92 ? 42.434 -12.256 -16.234 1.00 17.25 89 ASP A CA 1
ATOM 1244 C C . ASP A 1 92 ? 41.077 -12.938 -16.248 1.00 18.19 89 ASP A C 1
ATOM 1245 O O . ASP A 1 92 ? 40.915 -13.963 -16.895 1.00 17.89 89 ASP A O 1
ATOM 1254 N N . PRO A 1 93 ? 40.081 -12.343 -15.562 1.00 20.05 90 PRO A N 1
ATOM 1255 C CA . PRO A 1 93 ? 38.753 -12.964 -15.460 1.00 20.59 90 PRO A CA 1
ATOM 1256 C C . PRO A 1 93 ? 38.008 -13.228 -16.778 1.00 18.68 90 PRO A C 1
ATOM 1257 O O . PRO A 1 93 ? 37.244 -14.175 -16.835 1.00 19.21 90 PRO A O 1
ATOM 1268 N N . TRP A 1 94 ? 38.200 -12.429 -17.810 1.00 16.02 91 TRP A N 1
ATOM 1269 C CA . TRP A 1 94 ? 37.465 -12.658 -19.052 1.00 13.13 91 TRP A CA 1
ATOM 1270 C C . TRP A 1 94 ? 38.386 -12.333 -20.225 1.00 12.42 91 TRP A C 1
ATOM 1271 O O . TRP A 1 94 ? 38.341 -11.231 -20.778 1.00 13.00 91 TRP A O 1
ATOM 1292 N N . PRO A 1 95 ? 39.260 -13.273 -20.593 1.00 12.47 92 PRO A N 1
ATOM 1293 C CA . PRO A 1 95 ? 40.226 -13.050 -21.665 1.00 12.80 92 PRO A CA 1
ATOM 1294 C C . PRO A 1 95 ? 39.580 -12.578 -22.954 1.00 12.75 92 PRO A C 1
ATOM 1295 O O . PRO A 1 95 ? 38.456 -12.971 -23.281 1.00 13.37 92 PRO A O 1
ATOM 1306 N N . MET A 1 96 ? 40.292 -11.724 -23.679 1.00 13.17 93 MET A N 1
ATOM 1307 C CA . MET A 1 96 ? 39.728 -11.098 -24.865 1.00 13.78 93 MET A CA 1
ATOM 1308 C C . MET A 1 96 ? 39.121 -12.080 -25.867 1.00 14.12 93 MET A C 1
ATOM 1309 O O . MET A 1 96 ? 38.083 -11.802 -26.458 1.00 13.92 93 MET A O 1
ATOM 1323 N N A ASP A 1 97 ? 39.773 -13.222 -26.058 0.62 13.66 94 ASP A N 1
ATOM 1324 N N B ASP A 1 97 ? 39.764 -13.227 -26.055 0.38 14.44 94 ASP A N 1
ATOM 1325 C CA A ASP A 1 97 ? 39.307 -14.219 -27.019 0.62 14.20 94 ASP A CA 1
ATOM 1326 C CA B ASP A 1 97 ? 39.297 -14.211 -27.030 0.38 15.24 94 ASP A CA 1
ATOM 1327 C C A ASP A 1 97 ? 37.936 -14.821 -26.693 0.62 14.36 94 ASP A C 1
ATOM 1328 C C B ASP A 1 97 ? 37.908 -14.768 -26.713 0.38 14.62 94 ASP A C 1
ATOM 1329 O O A ASP A 1 97 ? 37.307 -15.438 -27.546 0.62 15.56 94 ASP A O 1
ATOM 1330 O O B ASP A 1 97 ? 37.239 -15.305 -27.589 0.38 15.23 94 ASP A O 1
ATOM 1347 N N . GLN A 1 98 ? 37.486 -14.645 -25.460 1.00 13.84 95 GLN A N 1
ATOM 1348 C CA . GLN A 1 98 ? 36.177 -15.126 -25.027 1.00 14.17 95 GLN A CA 1
ATOM 1349 C C . GLN A 1 98 ? 35.059 -14.121 -25.318 1.00 15.17 95 GLN A C 1
ATOM 1350 O O . GLN A 1 98 ? 33.883 -14.443 -25.168 1.00 18.31 95 GLN A O 1
ATOM 1365 N N . ARG A 1 99 ? 35.423 -12.898 -25.687 1.00 12.99 96 ARG A N 1
ATOM 1366 C CA . ARG A 1 99 ? 34.452 -11.828 -25.903 1.00 13.68 96 ARG A CA 1
ATOM 1367 C C . ARG A 1 99 ? 34.046 -11.799 -27.362 1.00 16.68 96 ARG A C 1
ATOM 1368 O O . ARG A 1 99 ? 34.897 -11.892 -28.237 1.00 18.30 96 ARG A O 1
ATOM 1389 N N . LYS A 1 100 ? 32.745 -11.666 -27.600 1.00 17.54 97 LYS A N 1
ATOM 1390 C CA . LYS A 1 100 ? 32.202 -11.669 -28.950 1.00 20.67 97 LYS A CA 1
ATOM 1391 C C . LYS A 1 100 ? 31.497 -10.377 -29.281 1.00 19.43 97 LYS A C 1
ATOM 1392 O O . LYS A 1 100 ? 30.997 -9.672 -28.403 1.00 18.30 97 LYS A O 1
ATOM 1411 N N . GLY A 1 101 ? 31.435 -10.085 -30.570 1.00 20.36 98 GLY A N 1
ATOM 1412 C CA . GLY A 1 101 ? 30.679 -8.959 -31.052 1.00 19.80 98 GLY A CA 1
ATOM 1413 C C . GLY A 1 101 ? 31.047 -7.663 -30.383 1.00 17.84 98 GLY A C 1
ATOM 1414 O O . GLY A 1 101 ? 32.219 -7.330 -30.213 1.00 18.92 98 GLY A O 1
ATOM 1418 N N A HIS A 1 102 ? 30.032 -6.910 -29.980 0.55 17.51 99 HIS A N 1
ATOM 1419 N N B HIS A 1 102 ? 30.025 -6.933 -29.966 0.45 17.47 99 HIS A N 1
ATOM 1420 C CA A HIS A 1 102 ? 30.263 -5.594 -29.410 0.55 16.01 99 HIS A CA 1
ATOM 1421 C CA B HIS A 1 102 ? 30.223 -5.615 -29.405 0.45 15.99 99 HIS A CA 1
ATOM 1422 C C A HIS A 1 102 ? 30.876 -5.636 -28.012 0.55 14.10 99 HIS A C 1
ATOM 1423 C C B HIS A 1 102 ? 30.909 -5.650 -28.041 0.45 14.03 99 HIS A C 1
ATOM 1424 O O A HIS A 1 102 ? 31.275 -4.599 -27.490 0.55 14.61 99 HIS A O 1
ATOM 1425 O O B HIS A 1 102 ? 31.387 -4.620 -27.570 0.45 14.28 99 HIS A O 1
ATOM 1450 N N . ASN A 1 103 ? 30.953 -6.820 -27.396 1.00 13.59 100 ASN A N 1
ATOM 1451 C CA . ASN A 1 103 ? 31.676 -6.951 -26.133 1.00 12.88 100 ASN A CA 1
ATOM 1452 C C . ASN A 1 103 ? 33.201 -6.950 -26.360 1.00 13.14 100 ASN A C 1
ATOM 1453 O O . ASN A 1 103 ? 33.960 -6.781 -25.415 1.00 14.54 100 ASN A O 1
ATOM 1465 N N . ALA A 1 104 ? 33.650 -7.194 -27.589 1.00 14.84 101 ALA A N 1
ATOM 1466 C CA . ALA A 1 104 ? 35.072 -7.435 -27.854 1.00 16.32 101 ALA A CA 1
ATOM 1467 C C . ALA A 1 104 ? 35.855 -6.200 -28.266 1.00 16.53 101 ALA A C 1
ATOM 1468 O O . ALA A 1 104 ? 35.288 -5.219 -28.743 1.00 16.69 101 ALA A O 1
ATOM 1475 N N . GLY A 1 105 ? 37.172 -6.278 -28.087 1.00 17.77 102 GLY A N 1
ATOM 1476 C CA . GLY A 1 105 ? 38.098 -5.259 -28.559 1.00 18.37 102 GLY A CA 1
ATOM 1477 C C . GLY A 1 105 ? 38.284 -4.079 -27.612 1.00 19.22 102 GLY A C 1
ATOM 1478 O O . GLY A 1 105 ? 37.653 -4.003 -26.555 1.00 19.00 102 GLY A O 1
ATOM 1482 N N . PRO A 1 106 ? 39.166 -3.143 -27.984 1.00 21.15 103 PRO A N 1
ATOM 1483 C CA . PRO A 1 106 ? 39.490 -2.004 -27.114 1.00 21.73 103 PRO A CA 1
ATOM 1484 C C . PRO A 1 106 ? 38.347 -1.007 -26.971 1.00 21.36 103 PRO A C 1
ATOM 1485 O O . PRO A 1 106 ? 38.411 -0.146 -26.094 1.00 21.94 103 PRO A O 1
ATOM 1496 N N . MET A 1 107 ? 37.343 -1.112 -27.838 1.00 20.31 104 MET A N 1
ATOM 1497 C CA . MET A 1 107 ? 36.115 -0.334 -27.701 1.00 19.59 104 MET A CA 1
ATOM 1498 C C . MET A 1 107 ? 34.913 -1.201 -27.312 1.00 17.58 104 MET A C 1
ATOM 1499 O O . MET A 1 107 ? 33.761 -0.780 -27.435 1.00 16.99 104 MET A O 1
ATOM 1513 N N . GLY A 1 108 ? 35.179 -2.399 -26.812 1.00 16.54 105 GLY A N 1
ATOM 1514 C CA . GLY A 1 108 ? 34.106 -3.272 -26.371 1.00 16.09 105 GLY A CA 1
ATOM 1515 C C . GLY A 1 108 ? 33.304 -2.656 -25.243 1.00 13.51 105 GLY A C 1
ATOM 1516 O O . GLY A 1 108 ? 33.829 -1.895 -24.417 1.00 14.12 105 GLY A O 1
ATOM 1520 N N . VAL A 1 109 ? 32.016 -2.990 -25.198 1.00 12.24 106 VAL A N 1
ATOM 1521 C CA . VAL A 1 109 ? 31.149 -2.581 -24.106 1.00 11.87 106 VAL A CA 1
ATOM 1522 C C . VAL A 1 109 ? 30.264 -3.756 -23.714 1.00 10.89 106 VAL A C 1
ATOM 1523 O O . VAL A 1 109 ? 29.880 -4.572 -24.560 1.00 11.14 106 VAL A O 1
ATOM 1536 N N . ASN A 1 110 ? 29.960 -3.815 -22.423 1.00 10.04 107 ASN A N 1
ATOM 1537 C CA . ASN A 1 110 ? 29.059 -4.786 -21.805 1.00 10.03 107 ASN A CA 1
ATOM 1538 C C . ASN A 1 110 ? 29.693 -6.158 -21.677 1.00 10.20 107 ASN A C 1
ATOM 1539 O O . ASN A 1 110 ? 30.796 -6.388 -22.159 1.00 10.72 107 ASN A O 1
ATOM 1550 N N . PHE A 1 111 ? 28.980 -7.074 -21.030 1.00 9.62 108 PHE A N 1
ATOM 1551 C CA . PHE A 1 111 ? 29.470 -8.441 -20.910 1.00 9.45 108 PHE A CA 1
ATOM 1552 C C . PHE A 1 111 ? 28.338 -9.432 -21.047 1.00 8.70 108 PHE A C 1
ATOM 1553 O O . PHE A 1 111 ? 27.159 -9.081 -21.057 1.00 9.62 108 PHE A O 1
ATOM 1570 N N . LYS A 1 112 ? 28.727 -10.694 -21.159 1.00 9.33 109 LYS A N 1
ATOM 1571 C CA . LYS A 1 112 ? 27.805 -11.757 -21.518 1.00 9.17 109 LYS A CA 1
ATOM 1572 C C . LYS A 1 112 ? 26.812 -12.123 -20.411 1.00 9.20 109 LYS A C 1
ATOM 1573 O O . LYS A 1 112 ? 27.060 -11.953 -19.214 1.00 9.54 109 LYS A O 1
ATOM 1592 N N . ASP A 1 113 ? 25.681 -12.665 -20.856 1.00 9.34 110 ASP A N 1
ATOM 1593 C CA . ASP A 1 113 ? 24.734 -13.340 -19.993 1.00 9.28 110 ASP A CA 1
ATOM 1594 C C . ASP A 1 113 ? 25.347 -14.599 -19.390 1.00 9.42 110 ASP A C 1
ATOM 1595 O O . ASP A 1 113 ? 26.195 -15.240 -20.004 1.00 10.94 110 ASP A O 1
ATOM 1604 N N . GLU A 1 114 ? 24.879 -14.967 -18.200 1.00 9.32 111 GLU A N 1
ATOM 1605 C CA . GLU A 1 114 ? 25.317 -16.190 -17.519 1.00 9.72 111 GLU A CA 1
ATOM 1606 C C . GLU A 1 114 ? 24.097 -16.895 -16.960 1.00 10.21 111 GLU A C 1
ATOM 1607 O O . GLU A 1 114 ? 23.817 -16.850 -15.764 1.00 12.12 111 GLU A O 1
ATOM 1619 N N . PHE A 1 115 ? 23.335 -17.544 -17.827 1.00 11.29 112 PHE A N 1
ATOM 1620 C CA . PHE A 1 115 ? 22.166 -18.295 -17.410 1.00 11.94 112 PHE A CA 1
ATOM 1621 C C . PHE A 1 115 ? 22.571 -19.636 -16.780 1.00 12.25 112 PHE A C 1
ATOM 1622 O O . PHE A 1 115 ? 23.675 -20.137 -17.016 1.00 14.89 112 PHE A O 1
ATOM 1639 N N . HIS A 1 116 ? 21.679 -20.222 -15.989 1.00 11.83 113 HIS A N 1
ATOM 1640 C CA . HIS A 1 116 ? 21.965 -21.494 -15.326 1.00 12.23 113 HIS A CA 1
ATOM 1641 C C . HIS A 1 116 ? 20.673 -22.250 -15.097 1.00 12.91 113 HIS A C 1
ATOM 1642 O O . HIS A 1 116 ? 19.660 -21.667 -14.707 1.00 13.22 113 HIS A O 1
ATOM 1655 N N . SER A 1 117 ? 20.725 -23.564 -15.292 1.00 14.13 114 SER A N 1
ATOM 1656 C CA . SER A 1 117 ? 19.546 -24.419 -15.196 1.00 15.96 114 SER A CA 1
ATOM 1657 C C . SER A 1 117 ? 18.871 -24.451 -13.825 1.00 15.57 114 SER A C 1
ATOM 1658 O O . SER A 1 117 ? 17.698 -24.796 -13.743 1.00 17.55 114 SER A O 1
ATOM 1666 N N . ARG A 1 118 ? 19.596 -24.123 -12.760 1.00 14.12 115 ARG A N 1
ATOM 1667 C CA . ARG A 1 118 ? 19.024 -24.155 -11.407 1.00 14.23 115 ARG A CA 1
ATOM 1668 C C . ARG A 1 118 ? 18.725 -22.777 -10.871 1.00 13.85 115 ARG A C 1
ATOM 1669 O O . ARG A 1 118 ? 18.357 -22.643 -9.713 1.00 15.73 115 ARG A O 1
ATOM 1690 N N . LEU A 1 119 ? 18.887 -21.758 -11.711 1.00 12.41 116 LEU A N 1
ATOM 1691 C CA . LEU A 1 119 ? 18.625 -20.380 -11.304 1.00 11.38 116 LEU A CA 1
ATOM 1692 C C . LEU A 1 119 ? 17.479 -19.822 -12.136 1.00 11.95 116 LEU A C 1
ATOM 1693 O O . LEU A 1 119 ? 17.650 -19.510 -13.314 1.00 13.27 116 LEU A O 1
ATOM 1709 N N . LYS A 1 120 ? 16.306 -19.735 -11.528 1.00 11.99 117 LYS A N 1
ATOM 1710 C CA . LYS A 1 120 ? 15.078 -19.299 -12.188 1.00 12.46 117 LYS A CA 1
ATOM 1711 C C . LYS A 1 120 ? 14.376 -18.231 -11.358 1.00 11.75 117 LYS A C 1
ATOM 1712 O O . LYS A 1 120 ? 14.402 -18.279 -10.132 1.00 11.77 117 LYS A O 1
ATOM 1731 N N . PHE A 1 121 ? 13.726 -17.284 -12.029 1.00 11.39 118 PHE A N 1
ATOM 1732 C CA . PHE A 1 121 ? 13.078 -16.161 -11.365 1.00 11.91 118 PHE A CA 1
ATOM 1733 C C . PHE A 1 121 ? 11.684 -16.591 -10.897 1.00 12.69 118 PHE A C 1
ATOM 1734 O O . PHE A 1 121 ? 10.656 -16.120 -11.406 1.00 14.07 118 PHE A O 1
ATOM 1751 N N . ASN A 1 122 ? 11.653 -17.455 -9.890 1.00 13.01 119 ASN A N 1
ATOM 1752 C CA . ASN A 1 122 ? 10.415 -18.111 -9.495 1.00 14.30 119 ASN A CA 1
ATOM 1753 C C . ASN A 1 122 ? 9.737 -17.499 -8.286 1.00 14.39 119 ASN A C 1
ATOM 1754 O O . ASN A 1 122 ? 8.689 -17.986 -7.879 1.00 15.58 119 ASN A O 1
ATOM 1765 N N . ARG A 1 123 ? 10.287 -16.415 -7.751 1.00 12.90 120 ARG A N 1
ATOM 1766 C CA . ARG A 1 123 ? 9.743 -15.811 -6.540 1.00 12.98 120 ARG A CA 1
ATOM 1767 C C . ARG A 1 123 ? 10.398 -14.468 -6.324 1.00 12.33 120 ARG A C 1
ATOM 1768 O O . ARG A 1 123 ? 11.366 -14.119 -7.004 1.00 12.38 120 ARG A O 1
ATOM 1789 N N A ARG A 1 124 ? 9.855 -13.696 -5.400 0.55 13.35 121 ARG A N 1
ATOM 1790 N N B ARG A 1 124 ? 9.839 -13.712 -5.384 0.45 12.60 121 ARG A N 1
ATOM 1791 C CA A ARG A 1 124 ? 10.452 -12.428 -5.027 0.55 13.69 121 ARG A CA 1
ATOM 1792 C CA B ARG A 1 124 ? 10.405 -12.452 -4.915 0.45 12.26 121 ARG A CA 1
ATOM 1793 C C A ARG A 1 124 ? 11.753 -12.603 -4.257 0.55 12.57 121 ARG A C 1
ATOM 1794 C C B ARG A 1 124 ? 11.808 -12.638 -4.332 0.45 11.84 121 ARG A C 1
ATOM 1795 O O A ARG A 1 124 ? 12.011 -13.650 -3.644 0.55 13.35 121 ARG A O 1
ATOM 1796 O O B ARG A 1 124 ? 12.195 -13.731 -3.914 0.45 13.04 121 ARG A O 1
ATOM 1837 N N . GLY A 1 125 ? 12.554 -11.544 -4.272 1.00 11.17 122 GLY A N 1
ATOM 1838 C CA . GLY A 1 125 ? 13.816 -11.519 -3.580 1.00 11.35 122 GLY A CA 1
ATOM 1839 C C . GLY A 1 125 ? 14.985 -12.092 -4.346 1.00 10.32 122 GLY A C 1
ATOM 1840 O O . GLY A 1 125 ? 16.000 -12.446 -3.745 1.00 11.83 122 GLY A O 1
ATOM 1845 N N . LEU A 1 126 ? 14.858 -12.209 -5.661 1.00 10.02 123 LEU A N 1
ATOM 1846 C CA . LEU A 1 126 ? 15.943 -12.706 -6.497 1.00 9.80 123 LEU A CA 1
ATOM 1847 C C . LEU A 1 126 ? 16.625 -11.540 -7.196 1.00 9.68 123 LEU A C 1
ATOM 1848 O O . LEU A 1 126 ? 15.971 -10.604 -7.634 1.00 10.85 123 LEU A O 1
ATOM 1864 N N . LEU A 1 127 ? 17.945 -11.608 -7.270 1.00 9.39 124 LEU A N 1
ATOM 1865 C CA . LEU A 1 127 ? 18.772 -10.543 -7.819 1.00 8.65 124 LEU A CA 1
ATOM 1866 C C . LEU A 1 127 ? 19.176 -10.909 -9.244 1.00 8.66 124 LEU A C 1
ATOM 1867 O O . LEU A 1 127 ? 19.844 -11.924 -9.475 1.00 9.31 124 LEU A O 1
ATOM 1883 N N . GLY A 1 128 ? 18.764 -10.063 -10.194 1.00 8.63 125 GLY A N 1
ATOM 1884 C CA . GLY A 1 128 ? 19.087 -10.236 -11.598 1.00 8.48 125 GLY A CA 1
ATOM 1885 C C . GLY A 1 128 ? 19.888 -9.078 -12.151 1.00 8.21 125 GLY A C 1
ATOM 1886 O O . GLY A 1 128 ? 19.904 -7.972 -11.588 1.00 8.70 125 GLY A O 1
ATOM 1890 N N . MET A 1 129 ? 20.565 -9.337 -13.260 1.00 8.03 126 MET A N 1
ATOM 1891 C CA . MET A 1 129 ? 21.296 -8.309 -13.963 1.00 8.43 126 MET A CA 1
ATOM 1892 C C . MET A 1 129 ? 20.401 -7.712 -15.028 1.00 8.58 126 MET A C 1
ATOM 1893 O O . MET A 1 129 ? 19.871 -8.436 -15.874 1.00 9.58 126 MET A O 1
ATOM 1907 N N . ALA A 1 130 ? 20.204 -6.392 -14.979 1.00 8.95 127 ALA A N 1
ATOM 1908 C CA . ALA A 1 130 ? 19.455 -5.699 -16.019 1.00 9.37 127 ALA A CA 1
ATOM 1909 C C . ALA A 1 130 ? 20.302 -5.601 -17.273 1.00 9.37 127 ALA A C 1
ATOM 1910 O O . ALA A 1 130 ? 21.540 -5.548 -17.204 1.00 9.89 127 ALA A O 1
ATOM 1917 N N . ASN A 1 131 ? 19.636 -5.519 -18.416 1.00 9.49 128 ASN A N 1
ATOM 1918 C CA . ASN A 1 131 ? 20.332 -5.384 -19.676 1.00 9.54 128 ASN A CA 1
ATOM 1919 C C . ASN A 1 131 ? 19.534 -4.508 -20.634 1.00 10.47 128 ASN A C 1
ATOM 1920 O O . ASN A 1 131 ? 18.548 -3.888 -20.226 1.00 12.05 128 ASN A O 1
ATOM 1931 N N . GLU A 1 132 ? 19.972 -4.429 -21.883 1.00 11.11 129 GLU A N 1
ATOM 1932 C CA . GLU A 1 132 ? 19.357 -3.528 -22.853 1.00 12.00 129 GLU A CA 1
ATOM 1933 C C . GLU A 1 132 ? 18.221 -4.164 -23.644 1.00 13.25 129 GLU A C 1
ATOM 1934 O O . GLU A 1 132 ? 17.653 -3.549 -24.539 1.00 15.35 129 GLU A O 1
ATOM 1946 N N . GLY A 1 133 ? 17.870 -5.394 -23.302 1.00 12.87 130 GLY A N 1
ATOM 1947 C CA . GLY A 1 133 ? 16.806 -6.100 -24.002 1.00 13.30 130 GLY A CA 1
ATOM 1948 C C . GLY A 1 133 ? 17.301 -6.956 -25.156 1.00 13.07 130 GLY A C 1
ATOM 1949 O O . GLY A 1 133 ? 16.505 -7.427 -25.954 1.00 14.10 130 GLY A O 1
ATOM 1953 N N . ALA A 1 134 ? 18.614 -7.145 -25.244 1.00 13.18 131 ALA A N 1
ATOM 1954 C CA . ALA A 1 134 ? 19.224 -8.044 -26.217 1.00 12.73 131 ALA A CA 1
ATOM 1955 C C . ALA A 1 134 ? 20.336 -8.830 -25.519 1.00 12.16 131 ALA A C 1
ATOM 1956 O O . ALA A 1 134 ? 20.825 -8.420 -24.465 1.00 11.40 131 ALA A O 1
ATOM 1963 N N . PRO A 1 135 ? 20.763 -9.949 -26.111 1.00 12.56 132 PRO A N 1
ATOM 1964 C CA . PRO A 1 135 ? 21.791 -10.766 -25.457 1.00 12.18 132 PRO A CA 1
ATOM 1965 C C . PRO A 1 135 ? 23.113 -10.025 -25.240 1.00 11.65 132 PRO A C 1
ATOM 1966 O O . PRO A 1 135 ? 23.534 -9.167 -26.026 1.00 11.46 132 PRO A O 1
ATOM 1977 N N . ASP A 1 136 ? 23.760 -10.353 -24.131 1.00 10.82 133 ASP A N 1
ATOM 1978 C CA . ASP A 1 136 ? 25.107 -9.897 -23.824 1.00 10.93 133 ASP A CA 1
ATOM 1979 C C . ASP A 1 136 ? 25.210 -8.371 -23.771 1.00 10.40 133 ASP A C 1
ATOM 1980 O O . ASP A 1 136 ? 26.165 -7.789 -24.269 1.00 11.96 133 ASP A O 1
ATOM 1989 N N . THR A 1 137 ? 24.244 -7.734 -23.116 1.00 10.27 134 THR A N 1
ATOM 1990 C CA . THR A 1 137 ? 24.237 -6.276 -22.985 1.00 10.24 134 THR A CA 1
ATOM 1991 C C . THR A 1 137 ? 24.177 -5.843 -21.522 1.00 9.78 134 THR A C 1
ATOM 1992 O O . THR A 1 137 ? 23.569 -4.839 -21.170 1.00 11.36 134 THR A O 1
ATOM 2003 N N . ASN A 1 138 ? 24.847 -6.597 -20.663 1.00 9.31 135 ASN A N 1
ATOM 2004 C CA . ASN A 1 138 ? 24.939 -6.291 -19.242 1.00 8.93 135 ASN A CA 1
ATOM 2005 C C . ASN A 1 138 ? 25.957 -5.195 -18.968 1.00 8.73 135 ASN A C 1
ATOM 2006 O O . ASN A 1 138 ? 27.077 -5.266 -19.452 1.00 9.71 135 ASN A O 1
ATOM 2017 N N . GLY A 1 139 ? 25.551 -4.210 -18.160 1.00 8.59 136 GLY A N 1
ATOM 2018 C CA . GLY A 1 139 ? 26.363 -3.054 -17.815 1.00 9.14 136 GLY A CA 1
ATOM 2019 C C . GLY A 1 139 ? 26.622 -3.022 -16.326 1.00 9.10 136 GLY A C 1
ATOM 2020 O O . GLY A 1 139 ? 27.394 -3.824 -15.812 1.00 9.49 136 GLY A O 1
ATOM 2024 N N . SER A 1 140 ? 25.965 -2.109 -15.619 1.00 8.81 137 SER A N 1
ATOM 2025 C CA . SER A 1 140 ? 26.074 -2.023 -14.158 1.00 8.85 137 SER A CA 1
ATOM 2026 C C . SER A 1 140 ? 24.745 -2.145 -13.416 1.00 8.74 137 SER A C 1
ATOM 2027 O O . SER A 1 140 ? 24.743 -2.231 -12.194 1.00 9.21 137 SER A O 1
ATOM 2035 N N . GLN A 1 141 ? 23.624 -2.105 -14.131 1.00 8.63 138 GLN A N 1
ATOM 2036 C CA . GLN A 1 141 ? 22.323 -2.063 -13.484 1.00 8.63 138 GLN A CA 1
ATOM 2037 C C . GLN A 1 141 ? 21.829 -3.455 -13.116 1.00 8.44 138 GLN A C 1
ATOM 2038 O O . GLN A 1 141 ? 22.054 -4.431 -13.827 1.00 8.86 138 GLN A O 1
ATOM 2052 N N . PHE A 1 142 ? 21.144 -3.527 -11.979 1.00 8.85 139 PHE A N 1
ATOM 2053 C CA . PHE A 1 142 ? 20.665 -4.778 -11.410 1.00 8.55 139 PHE A CA 1
ATOM 2054 C C . PHE A 1 142 ? 19.282 -4.544 -10.810 1.00 9.24 139 PHE A C 1
ATOM 2055 O O . PHE A 1 142 ? 18.878 -3.397 -10.592 1.00 9.75 139 PHE A O 1
ATOM 2072 N N . PHE A 1 143 ? 18.559 -5.635 -10.559 1.00 8.81 140 PHE A N 1
ATOM 2073 C CA . PHE A 1 143 ? 17.209 -5.529 -10.042 1.00 8.64 140 PHE A CA 1
ATOM 2074 C C . PHE A 1 143 ? 16.900 -6.672 -9.098 1.00 8.66 140 PHE A C 1
ATOM 2075 O O . PHE A 1 143 ? 17.538 -7.714 -9.148 1.00 9.36 140 PHE A O 1
ATOM 2092 N N . PHE A 1 144 ? 15.912 -6.447 -8.241 1.00 9.03 141 PHE A N 1
ATOM 2093 C CA . PHE A 1 144 ? 15.347 -7.502 -7.419 1.00 9.38 141 PHE A CA 1
ATOM 2094 C C . PHE A 1 144 ? 13.924 -7.781 -7.860 1.00 9.50 141 PHE A C 1
ATOM 2095 O O . PHE A 1 144 ? 13.151 -6.853 -8.144 1.00 10.56 141 PHE A O 1
ATOM 2112 N N . THR A 1 145 ? 13.556 -9.054 -7.873 1.00 9.92 142 THR A N 1
ATOM 2113 C CA . THR A 1 145 ? 12.172 -9.412 -8.119 1.00 10.18 142 THR A CA 1
ATOM 2114 C C . THR A 1 145 ? 11.299 -9.119 -6.899 1.00 10.55 142 THR A C 1
ATOM 2115 O O . THR A 1 145 ? 11.734 -9.214 -5.741 1.00 11.02 142 THR A O 1
ATOM 2126 N N . LEU A 1 146 ? 10.052 -8.775 -7.192 1.00 11.07 143 LEU A N 1
ATOM 2127 C CA . LEU A 1 146 ? 9.041 -8.494 -6.177 1.00 11.72 143 LEU A CA 1
ATOM 2128 C C . LEU A 1 146 ? 7.915 -9.519 -6.228 1.00 12.71 143 LEU A C 1
A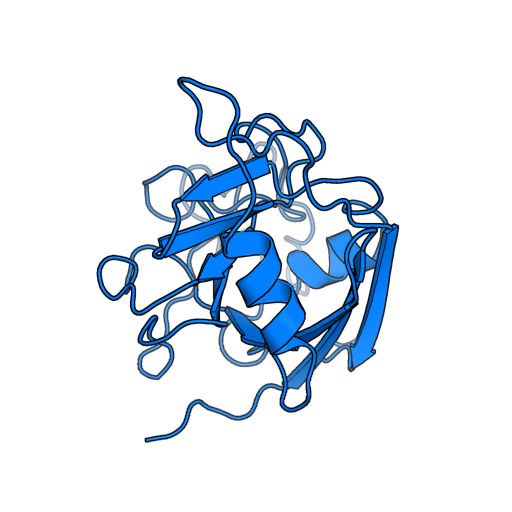TOM 2129 O O . LEU A 1 146 ? 6.953 -9.436 -5.462 1.00 14.19 143 LEU A O 1
ATOM 2145 N N . GLY A 1 147 ? 8.081 -10.509 -7.100 1.00 13.35 144 GLY A N 1
ATOM 2146 C CA . GLY A 1 147 ? 7.141 -11.600 -7.264 1.00 13.79 144 GLY A CA 1
ATOM 2147 C C . GLY A 1 147 ? 7.735 -12.578 -8.261 1.00 13.44 144 GLY A C 1
ATOM 2148 O O . GLY A 1 147 ? 8.832 -12.381 -8.746 1.00 13.54 144 GLY A O 1
ATOM 2152 N N . LYS A 1 148 ? 6.991 -13.626 -8.569 1.00 14.98 145 LYS A N 1
ATOM 2153 C CA . LYS A 1 148 ? 7.373 -14.569 -9.601 1.00 15.60 145 LYS A CA 1
ATOM 2154 C C . LYS A 1 148 ? 7.524 -13.812 -10.924 1.00 15.82 145 LYS A C 1
ATOM 2155 O O . LYS A 1 148 ? 6.717 -12.954 -11.243 1.00 17.79 145 LYS A O 1
ATOM 2174 N N . ALA A 1 149 ? 8.561 -14.138 -11.688 1.00 14.61 146 ALA A N 1
ATOM 2175 C CA . ALA A 1 149 ? 8.883 -13.394 -12.909 1.00 15.24 146 ALA A CA 1
ATOM 2176 C C . ALA A 1 149 ? 9.565 -14.295 -13.927 1.00 15.82 146 ALA A C 1
ATOM 2177 O O . ALA A 1 149 ? 10.629 -13.979 -14.438 1.00 15.05 146 ALA A O 1
ATOM 2184 N N A GLU A 1 150 ? 8.900 -15.388 -14.262 0.46 16.78 147 GLU A N 1
ATOM 2185 N N B GLU A 1 150 ? 8.965 -15.444 -14.208 0.54 17.28 147 GLU A N 1
ATOM 2186 C CA A GLU A 1 150 ? 9.492 -16.410 -15.110 0.46 17.32 147 GLU A CA 1
ATOM 2187 C CA B GLU A 1 150 ? 9.650 -16.456 -15.012 0.54 18.32 147 GLU A CA 1
ATOM 2188 C C A GLU A 1 150 ? 9.693 -15.943 -16.551 0.46 17.07 147 GLU A C 1
ATOM 2189 C C B GLU A 1 150 ? 9.841 -16.018 -16.464 0.54 17.93 147 GLU A C 1
ATOM 2190 O O A GLU A 1 150 ? 10.434 -16.572 -17.297 0.46 17.13 147 GLU A O 1
ATOM 2191 O O B GLU A 1 150 ? 10.666 -16.584 -17.169 0.54 17.69 147 GLU A O 1
ATOM 2214 N N A GLU A 1 151 ? 9.080 -14.825 -16.932 0.46 17.38 148 GLU A N 1
ATOM 2215 N N B GLU A 1 151 ? 9.124 -14.982 -16.892 0.54 18.09 148 GLU A N 1
ATOM 2216 C CA A GLU A 1 151 ? 9.321 -14.259 -18.255 0.46 17.74 148 GLU A CA 1
ATOM 2217 C CA B GLU A 1 151 ? 9.349 -14.400 -18.213 0.54 18.31 148 GLU A CA 1
ATOM 2218 C C A GLU A 1 151 ? 10.767 -13.780 -18.394 0.46 16.03 148 GLU A C 1
ATOM 2219 C C B GLU A 1 151 ? 10.786 -13.889 -18.385 0.54 16.47 148 GLU A C 1
ATOM 2220 O O A GLU A 1 151 ? 11.236 -13.547 -19.504 0.46 16.91 148 GLU A O 1
ATOM 2221 O O B GLU A 1 151 ? 11.263 -13.731 -19.506 0.54 17.65 148 GLU A O 1
ATOM 2244 N N . LEU A 1 152 ? 11.475 -13.649 -17.271 1.00 14.43 149 LEU A N 1
ATOM 2245 C CA . LEU A 1 152 ? 12.869 -13.202 -17.288 1.00 12.97 149 LEU A CA 1
ATOM 2246 C C . LEU A 1 152 ? 13.856 -14.355 -17.435 1.00 12.41 149 LEU A C 1
ATOM 2247 O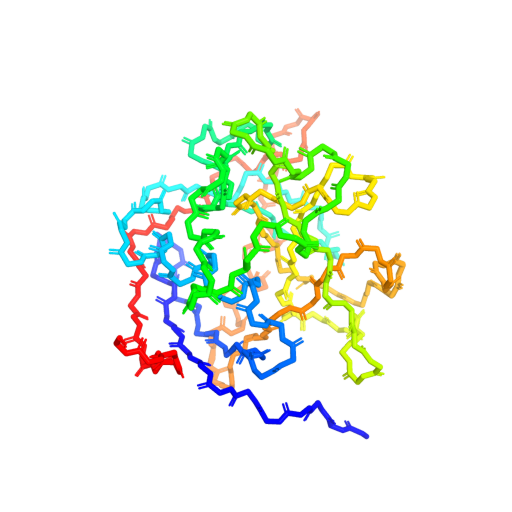 O . LEU A 1 152 ? 15.040 -14.124 -17.664 1.00 12.25 149 LEU A O 1
ATOM 2263 N N . ASN A 1 153 ? 13.382 -15.592 -17.296 1.00 12.89 150 ASN A N 1
ATOM 2264 C CA . ASN A 1 153 ? 14.269 -16.741 -17.459 1.00 12.99 150 ASN A CA 1
ATOM 2265 C C . ASN A 1 153 ? 14.848 -16.754 -18.871 1.00 14.12 150 ASN A C 1
ATOM 2266 O O . ASN A 1 153 ? 14.116 -16.584 -19.846 1.00 15.54 150 ASN A O 1
ATOM 2277 N N . ASN A 1 154 ? 16.158 -16.948 -18.961 1.00 13.77 151 ASN A N 1
ATOM 2278 C CA . ASN A 1 154 ? 16.878 -16.937 -20.241 1.00 15.32 151 ASN A CA 1
ATOM 2279 C C . ASN A 1 154 ? 16.826 -15.584 -20.940 1.00 14.27 151 ASN A C 1
ATOM 2280 O O . ASN A 1 154 ? 17.087 -15.491 -22.132 1.00 15.29 151 ASN A O 1
ATOM 2291 N N A LYS A 1 155 ? 16.507 -14.540 -20.182 0.40 13.55 152 LYS A N 1
ATOM 2292 N N B LYS A 1 155 ? 16.498 -14.543 -20.180 0.60 13.11 152 LYS A N 1
ATOM 2293 C CA A LYS A 1 155 ? 16.627 -13.163 -20.659 0.40 13.40 152 LYS A CA 1
ATOM 2294 C CA B LYS A 1 155 ? 16.594 -13.160 -20.649 0.60 12.93 152 LYS A CA 1
ATOM 2295 C C A LYS A 1 155 ? 17.613 -12.399 -19.794 0.40 12.00 152 LYS A C 1
ATOM 2296 C C B LYS A 1 155 ? 17.572 -12.375 -19.794 0.60 11.73 152 LYS A C 1
ATOM 2297 O O A LYS A 1 155 ? 18.483 -11.708 -20.307 0.40 12.68 152 LYS A O 1
ATOM 2298 O O B LYS A 1 155 ? 18.388 -11.637 -20.313 0.60 12.27 152 LYS A O 1
ATOM 2335 N N . ASN A 1 156 ? 17.474 -12.532 -18.480 1.00 10.52 153 ASN A N 1
ATOM 2336 C CA . ASN A 1 156 ? 18.359 -11.859 -17.530 1.00 9.68 153 ASN A CA 1
ATOM 2337 C C . ASN A 1 156 ? 19.162 -12.875 -16.744 1.00 8.60 153 ASN A C 1
ATOM 2338 O O . ASN A 1 156 ? 18.619 -13.884 -16.278 1.00 9.91 153 ASN A O 1
ATOM 2350 N N . THR A 1 157 ? 20.428 -12.583 -16.524 1.00 8.59 154 THR A N 1
ATOM 2351 C CA . THR A 1 157 ? 21.228 -13.354 -15.583 1.00 8.52 154 THR A CA 1
ATOM 2352 C C . THR A 1 157 ? 20.636 -13.217 -14.195 1.00 8.88 154 THR A C 1
ATOM 2353 O O . THR A 1 157 ? 20.301 -12.128 -13.756 1.00 9.42 154 THR A O 1
ATOM 2364 N N . LEU A 1 158 ? 20.510 -14.340 -13.497 1.00 8.75 155 LEU A N 1
ATOM 2365 C CA . LEU A 1 158 ? 20.121 -14.383 -12.093 1.00 8.73 155 LEU A CA 1
ATOM 2366 C C . LEU A 1 158 ? 21.397 -14.648 -11.308 1.00 8.56 155 LEU A C 1
ATOM 2367 O O . LEU A 1 158 ? 21.990 -15.714 -11.455 1.00 9.47 155 LEU A O 1
ATOM 2383 N N . PHE A 1 159 ? 21.832 -13.678 -10.502 1.00 8.84 156 PHE A N 1
ATOM 2384 C CA . PHE A 1 159 ? 23.126 -13.791 -9.829 1.00 8.99 156 PHE A CA 1
ATOM 2385 C C . PHE A 1 159 ? 23.105 -13.741 -8.315 1.00 9.07 156 PHE A C 1
ATOM 2386 O O . PHE A 1 159 ? 24.146 -13.900 -7.702 1.00 9.66 156 PHE A O 1
ATOM 2403 N N . GLY A 1 160 ? 21.941 -13.575 -7.699 1.00 8.94 157 GLY A N 1
ATOM 2404 C CA . GLY A 1 160 ? 21.897 -13.599 -6.247 1.00 9.57 157 GLY A CA 1
ATOM 2405 C C . GLY A 1 160 ? 20.495 -13.708 -5.710 1.00 9.23 157 GLY A C 1
ATOM 2406 O O . GLY A 1 160 ? 19.524 -13.880 -6.452 1.00 9.59 157 GLY A O 1
ATOM 2410 N N . ARG A 1 161 ? 20.390 -13.622 -4.393 1.00 9.68 158 ARG A N 1
ATOM 2411 C CA . ARG A 1 161 ? 19.106 -13.678 -3.710 1.00 10.63 158 ARG A CA 1
ATOM 2412 C C . ARG A 1 161 ? 19.219 -12.964 -2.373 1.00 10.45 158 ARG A C 1
ATOM 2413 O O . ARG A 1 161 ? 20.293 -12.898 -1.787 1.00 12.03 158 ARG A O 1
ATOM 2434 N N . VAL A 1 162 ? 18.106 -12.449 -1.882 1.00 10.53 159 VAL A N 1
ATOM 2435 C CA . VAL A 1 162 ? 18.100 -11.927 -0.516 1.00 10.07 159 VAL A CA 1
ATOM 2436 C C . VAL A 1 162 ? 18.351 -13.071 0.461 1.00 10.50 159 VAL A C 1
ATOM 2437 O O . VAL A 1 162 ? 17.770 -14.139 0.335 1.00 12.05 159 VAL A O 1
ATOM 2450 N N . ALA A 1 163 ? 19.272 -12.839 1.395 1.00 11.28 160 ALA A N 1
ATOM 2451 C CA . ALA A 1 163 ? 19.695 -13.836 2.384 1.00 12.01 160 ALA A CA 1
ATOM 2452 C C . ALA A 1 163 ? 18.628 -14.043 3.437 1.00 12.36 160 ALA A C 1
ATOM 2453 O O . ALA A 1 163 ? 17.843 -13.142 3.735 1.00 13.43 160 ALA A O 1
ATOM 2460 N N . ALA A 1 164 ? 18.660 -15.209 4.064 1.00 13.89 161 ALA A N 1
ATOM 2461 C CA . ALA A 1 164 ? 17.795 -15.493 5.195 1.00 14.80 161 ALA A CA 1
ATOM 2462 C C . ALA A 1 164 ? 17.897 -14.400 6.249 1.00 15.38 161 ALA A C 1
ATOM 2463 O O . ALA A 1 164 ? 18.964 -13.823 6.454 1.00 17.25 161 ALA A O 1
ATOM 2470 N N . GLY A 1 165 ? 16.779 -14.119 6.907 1.00 16.71 162 GLY A N 1
ATOM 2471 C CA . GLY A 1 165 ? 16.715 -13.085 7.922 1.00 16.17 162 GLY A CA 1
ATOM 2472 C C . GLY A 1 165 ? 15.634 -12.080 7.582 1.00 15.34 162 GLY A C 1
ATOM 2473 O O . GLY A 1 165 ? 14.845 -12.295 6.688 1.00 18.53 162 GLY A O 1
ATOM 2477 N N A ASP A 1 166 ? 15.579 -10.967 8.289 0.61 14.41 163 ASP A N 1
ATOM 2478 N N B ASP A 1 166 ? 15.669 -10.956 8.291 0.39 15.23 163 ASP A N 1
ATOM 2479 C CA A ASP A 1 166 ? 14.438 -10.079 8.150 0.61 14.39 163 ASP A CA 1
ATOM 2480 C CA B ASP A 1 166 ? 14.602 -9.964 8.297 0.39 15.51 163 ASP A CA 1
ATOM 2481 C C A ASP A 1 166 ? 14.598 -8.979 7.109 0.61 12.48 163 ASP A C 1
ATOM 2482 C C B ASP A 1 166 ? 14.587 -9.042 7.081 0.39 13.41 163 ASP A C 1
ATOM 2483 O O A ASP A 1 166 ? 13.699 -8.153 6.967 0.61 12.49 163 ASP A O 1
ATOM 2484 O O B ASP A 1 166 ? 13.565 -8.423 6.788 0.39 13.19 163 ASP A O 1
ATOM 2500 N N . THR A 1 167 ? 15.707 -8.944 6.372 1.00 12.74 164 THR A N 1
ATOM 2501 C CA . THR A 1 167 ? 15.872 -7.852 5.423 1.00 12.16 164 THR A CA 1
ATOM 2502 C C . THR A 1 167 ? 14.965 -7.966 4.194 1.00 12.06 164 THR A C 1
ATOM 2503 O O . THR A 1 167 ? 14.711 -6.963 3.536 1.00 12.63 164 THR A O 1
ATOM 2515 N N . ILE A 1 168 ? 14.432 -9.147 3.904 1.00 12.53 165 ILE A N 1
ATOM 2516 C CA . ILE A 1 168 ? 13.455 -9.256 2.816 1.00 12.99 165 ILE A CA 1
ATOM 2517 C C . ILE A 1 168 ? 12.279 -8.287 3.034 1.00 12.87 165 ILE A C 1
ATOM 2518 O O . ILE A 1 168 ? 11.702 -7.799 2.064 1.00 13.23 165 ILE A O 1
ATOM 2534 N N . TYR A 1 169 ? 11.919 -8.008 4.288 1.00 13.01 166 TYR A N 1
ATOM 2535 C CA . TYR A 1 169 ? 10.826 -7.080 4.548 1.00 13.79 166 TYR A CA 1
ATOM 2536 C C . TYR A 1 169 ? 11.116 -5.678 4.041 1.00 13.78 166 TYR A C 1
ATOM 2537 O O . TYR A 1 169 ? 10.196 -4.952 3.649 1.00 15.66 166 TYR A O 1
ATOM 2555 N N . ASN A 1 170 ? 12.387 -5.284 4.032 1.00 14.10 167 ASN A N 1
ATOM 2556 C CA . ASN A 1 170 ? 12.731 -3.982 3.468 1.00 14.04 167 ASN A CA 1
ATOM 2557 C C . ASN A 1 170 ? 12.491 -3.966 1.969 1.00 13.53 167 ASN A C 1
ATOM 2558 O O . ASN A 1 170 ? 11.867 -3.046 1.449 1.00 14.17 167 ASN A O 1
ATOM 2569 N N . LEU A 1 171 ? 12.962 -4.988 1.261 1.00 13.13 168 LEU A N 1
ATOM 2570 C CA . LEU A 1 171 ? 12.741 -5.046 -0.180 1.00 12.35 168 LEU A CA 1
ATOM 2571 C C . LEU A 1 171 ? 11.256 -4.944 -0.480 1.00 13.58 168 LEU A C 1
ATOM 2572 O O . LEU A 1 171 ? 10.830 -4.204 -1.364 1.00 14.84 168 LEU A O 1
ATOM 2588 N N . MET A 1 172 ? 10.442 -5.689 0.250 0.85 12.99 169 MET A N 1
ATOM 2589 C CA . MET A 1 172 ? 9.026 -5.664 -0.069 0.85 14.91 169 MET A CA 1
ATOM 2590 C C . MET A 1 172 ? 8.390 -4.313 0.213 0.85 14.56 169 MET A C 1
ATOM 2591 O O . MET A 1 172 ? 7.518 -3.886 -0.538 0.85 14.79 169 MET A O 1
ATOM 2605 N N . LYS A 1 173 ? 8.830 -3.619 1.264 1.00 15.44 170 LYS A N 1
ATOM 2606 C CA . LYS A 1 173 ? 8.340 -2.266 1.483 1.00 16.86 170 LYS A CA 1
ATOM 2607 C C . LYS A 1 173 ? 8.765 -1.311 0.359 1.00 15.99 170 LYS A C 1
ATOM 2608 O O . LYS A 1 173 ? 7.964 -0.475 -0.076 0.96 16.68 170 LYS A O 1
ATOM 2627 N N . TRP A 1 174 ? 9.993 -1.438 -0.135 1.00 14.86 171 TRP A N 1
ATOM 2628 C CA . TRP A 1 174 ? 10.429 -0.599 -1.248 1.00 14.40 171 TRP A CA 1
ATOM 2629 C C . TRP A 1 174 ? 9.497 -0.804 -2.437 1.00 15.10 171 TRP A C 1
ATOM 2630 O O . TRP A 1 174 ? 9.225 0.127 -3.198 1.00 15.26 171 TRP A O 1
ATOM 2651 N N . GLY A 1 175 ? 9.012 -2.031 -2.604 1.00 15.31 172 GLY A N 1
ATOM 2652 C CA . GLY A 1 175 ? 8.118 -2.351 -3.706 1.00 16.24 172 GLY A CA 1
ATOM 2653 C C . GLY A 1 175 ? 6.739 -1.722 -3.604 1.00 17.08 172 GLY A C 1
ATOM 2654 O O . GLY A 1 175 ? 5.980 -1.741 -4.565 1.00 17.75 172 GLY A O 1
ATOM 2658 N N . GLU A 1 176 ? 6.411 -1.179 -2.437 1.00 17.73 173 GLU A N 1
ATOM 2659 C CA . GLU A 1 176 ? 5.116 -0.551 -2.189 1.00 19.41 173 GLU A CA 1
ATOM 2660 C C . GLU A 1 176 ? 5.187 0.981 -2.283 1.00 19.84 173 GLU A C 1
ATOM 2661 O O . GLU A 1 176 ? 4.231 1.675 -1.924 1.00 21.74 173 GLU A O 1
ATOM 2673 N N . ALA A 1 177 ? 6.318 1.509 -2.744 1.00 20.03 174 ALA A N 1
ATOM 2674 C CA . ALA A 1 177 ? 6.529 2.957 -2.780 1.00 20.75 174 ALA A CA 1
ATOM 2675 C C . ALA A 1 177 ? 5.597 3.670 -3.747 1.00 21.88 174 ALA A C 1
ATOM 2676 O O . ALA A 1 177 ? 5.185 3.116 -4.776 1.00 22.23 174 ALA A O 1
ATOM 2683 N N . GLU A 1 178 ? 5.277 4.916 -3.404 1.00 22.57 175 GLU A N 1
ATOM 2684 C CA . GLU A 1 178 ? 4.544 5.794 -4.306 1.00 23.94 175 GLU A CA 1
ATOM 2685 C C . GLU A 1 178 ? 5.376 6.111 -5.542 1.00 22.26 175 GLU A C 1
ATOM 2686 O O . GLU A 1 178 ? 6.561 6.403 -5.431 1.00 22.26 175 GLU A O 1
ATOM 2698 N N . LEU A 1 179 ? 4.741 6.093 -6.711 1.00 23.46 176 LEU A N 1
ATOM 2699 C CA . LEU A 1 179 ? 5.385 6.482 -7.969 1.00 23.34 176 LEU A CA 1
ATOM 2700 C C . LEU A 1 179 ? 5.040 7.909 -8.407 1.00 24.00 176 LEU A C 1
ATOM 2701 O O . LEU A 1 179 ? 3.954 8.416 -8.111 1.00 24.76 176 LEU A O 1
ATOM 2717 N N . ILE A 1 180 ? 5.981 8.550 -9.098 1.00 24.41 177 ILE A N 1
ATOM 2718 C CA . ILE A 1 180 ? 5.724 9.830 -9.749 1.00 25.82 177 ILE A CA 1
ATOM 2719 C C . ILE A 1 180 ? 4.785 9.550 -10.905 1.00 29.04 177 ILE A C 1
ATOM 2720 O O . ILE A 1 180 ? 5.031 8.655 -11.721 1.00 29.48 177 ILE A O 1
ATOM 2736 N N . GLU A 1 181 ? 3.700 10.317 -10.968 1.00 33.09 178 GLU A N 1
ATOM 2737 C CA . GLU A 1 181 ? 2.652 10.068 -11.943 1.00 36.57 178 GLU A CA 1
ATOM 2738 C C . GLU A 1 181 ? 3.205 10.061 -13.362 1.00 35.72 178 GLU A C 1
ATOM 2739 O O . GLU A 1 181 ? 3.989 10.931 -13.740 1.00 35.44 178 GLU A O 1
ATOM 2751 N N . GLY A 1 182 ? 2.825 9.039 -14.120 1.00 34.91 179 GLY A N 1
ATOM 2752 C CA . GLY A 1 182 ? 3.281 8.880 -15.484 1.00 33.68 179 GLY A CA 1
ATOM 2753 C C . GLY A 1 182 ? 4.645 8.232 -15.627 1.00 32.12 179 GLY A C 1
ATOM 2754 O O . GLY A 1 182 ? 5.166 8.149 -16.737 1.00 33.44 179 GLY A O 1
ATOM 2758 N N . THR A 1 183 ? 5.229 7.773 -14.517 1.00 29.96 180 THR A N 1
ATOM 2759 C CA . THR A 1 183 ? 6.559 7.162 -14.555 1.00 27.37 180 THR A CA 1
ATOM 2760 C C . THR A 1 183 ? 6.631 5.856 -13.765 1.00 25.87 180 THR A C 1
ATOM 2761 O O . THR A 1 183 ? 5.676 5.471 -13.090 1.00 27.49 180 THR A O 1
ATOM 2772 N N . GLU A 1 184 ? 7.772 5.183 -13.869 1.00 23.86 181 GLU A N 1
ATOM 2773 C CA . GLU A 1 184 ? 8.100 4.057 -13.002 1.00 22.12 181 GLU A CA 1
ATOM 2774 C C . GLU A 1 184 ? 9.109 4.501 -11.956 1.00 19.77 181 GLU A C 1
ATOM 2775 O O . GLU A 1 184 ? 9.801 3.684 -11.395 1.00 18.75 181 GLU A O 1
ATOM 2787 N N A ARG A 1 185 ? 9.186 5.804 -11.697 0.65 19.35 182 ARG A N 1
ATOM 2788 N N B ARG A 1 185 ? 9.176 5.804 -11.701 0.35 20.04 182 ARG A N 1
ATOM 2789 C CA A ARG A 1 185 ? 10.170 6.344 -10.768 0.65 18.78 182 ARG A CA 1
ATOM 2790 C CA B ARG A 1 185 ? 10.149 6.347 -10.765 0.35 20.27 182 ARG A CA 1
ATOM 2791 C C A ARG A 1 185 ? 9.527 6.636 -9.413 0.65 18.00 182 ARG A C 1
ATOM 2792 C C B ARG A 1 185 ? 9.495 6.609 -9.412 0.35 18.96 182 ARG A C 1
ATOM 2793 O O A ARG A 1 185 ? 8.586 7.419 -9.329 0.65 18.47 182 ARG A O 1
ATOM 2794 O O B ARG A 1 185 ? 8.512 7.341 -9.331 0.35 19.33 182 ARG A O 1
ATOM 2835 N N . PRO A 1 186 ? 10.037 6.017 -8.337 1.00 17.67 183 PRO A N 1
ATOM 2836 C CA . PRO A 1 186 ? 9.490 6.322 -7.013 1.00 17.60 183 PRO A CA 1
ATOM 2837 C C . PRO A 1 186 ? 9.627 7.807 -6.675 1.00 18.25 183 PRO A C 1
ATOM 2838 O O . PRO A 1 186 ? 10.623 8.440 -7.026 1.00 19.00 183 PRO A O 1
ATOM 2849 N N A GLN A 1 187 ? 8.629 8.349 -5.985 0.50 19.04 184 GLN A N 1
ATOM 2850 N N B GLN A 1 187 ? 8.623 8.351 -5.992 0.50 19.13 184 GLN A N 1
ATOM 2851 C CA A GLN A 1 187 ? 8.669 9.733 -5.516 0.50 19.56 184 GLN A CA 1
ATOM 2852 C CA B GLN A 1 187 ? 8.667 9.730 -5.510 0.50 19.81 184 GLN A CA 1
ATOM 2853 C C A GLN A 1 187 ? 9.786 9.944 -4.505 0.50 18.83 184 GLN A C 1
ATOM 2854 C C B GLN A 1 187 ? 9.817 9.926 -4.536 0.50 18.90 184 GLN A C 1
ATOM 2855 O O A GLN A 1 187 ? 10.403 11.013 -4.461 0.50 19.27 184 GLN A O 1
ATOM 2856 O O B GLN A 1 187 ? 10.491 10.960 -4.554 0.50 19.23 184 GLN A O 1
ATOM 2883 N N . TYR A 1 188 ? 10.041 8.915 -3.701 1.00 17.98 185 TYR A N 1
ATOM 2884 C CA . TYR A 1 188 ? 11.044 8.968 -2.640 1.00 18.10 185 TYR A CA 1
ATOM 2885 C C . TYR A 1 188 ? 11.920 7.718 -2.771 1.00 17.23 185 TYR A C 1
ATOM 2886 O O . TYR A 1 188 ? 11.748 6.731 -2.040 1.00 16.88 185 TYR A O 1
ATOM 2905 N N . PRO A 1 189 ? 12.845 7.736 -3.736 1.00 16.96 186 PRO A N 1
ATOM 2906 C CA . PRO A 1 189 ? 13.597 6.511 -4.012 1.00 16.50 186 PRO A CA 1
ATOM 2907 C C . PRO A 1 189 ? 14.517 6.083 -2.874 1.00 16.04 186 PRO A C 1
ATOM 2908 O O . PRO A 1 189 ? 15.037 6.907 -2.131 1.00 16.24 186 PRO A O 1
ATOM 2919 N N . VAL A 1 190 ? 14.724 4.777 -2.792 1.00 14.86 187 VAL A N 1
ATOM 2920 C CA . VAL A 1 190 ? 15.731 4.181 -1.947 1.00 13.94 187 VAL A CA 1
ATOM 2921 C C . VAL A 1 190 ? 17.098 4.576 -2.479 1.00 13.33 187 VAL A C 1
ATOM 2922 O O . VAL A 1 190 ? 17.351 4.436 -3.674 1.00 14.05 187 VAL A O 1
ATOM 2935 N N . LYS A 1 191 ? 17.979 5.037 -1.595 1.00 13.82 188 LYS A N 1
ATOM 2936 C CA . LYS A 1 191 ? 19.343 5.405 -1.981 1.00 14.45 188 LYS A CA 1
ATOM 2937 C C . LYS A 1 191 ? 20.369 4.554 -1.238 1.00 13.76 188 LYS A C 1
ATOM 2938 O O . LYS A 1 191 ? 20.333 4.436 -0.015 1.00 14.42 188 LYS A O 1
ATOM 2957 N N . ILE A 1 192 ? 21.274 3.937 -1.992 1.00 13.43 189 ILE A N 1
ATOM 2958 C CA . ILE A 1 192 ? 22.350 3.163 -1.415 1.00 13.34 189 ILE A CA 1
ATOM 2959 C C . ILE A 1 192 ? 23.365 4.095 -0.771 1.00 15.14 189 ILE A C 1
ATOM 2960 O O . ILE A 1 192 ? 23.835 5.051 -1.395 1.00 16.72 189 ILE A O 1
ATOM 2976 N N . THR A 1 193 ? 23.718 3.799 0.474 1.00 16.24 190 THR A N 1
ATOM 2977 C CA . THR A 1 193 ? 24.721 4.598 1.169 1.00 17.83 190 THR A CA 1
ATOM 2978 C C . THR A 1 193 ? 26.092 3.942 1.037 1.00 19.80 190 THR A C 1
ATOM 2979 O O . THR A 1 193 ? 27.091 4.614 0.762 1.00 23.15 190 THR A O 1
ATOM 2990 N N . ASN A 1 194 ? 26.140 2.626 1.209 1.00 18.29 191 ASN A N 1
ATOM 2991 C CA . ASN A 1 194 ? 27.355 1.883 0.968 1.00 19.20 191 ASN A CA 1
ATOM 2992 C C . ASN A 1 194 ? 27.009 0.401 0.917 1.00 16.51 191 ASN A C 1
ATOM 2993 O O . ASN A 1 194 ? 25.928 -0.013 1.343 1.00 15.98 191 ASN A O 1
ATOM 3004 N N . ILE A 1 195 ? 27.933 -0.377 0.372 1.00 15.49 192 ILE A N 1
ATOM 3005 C CA . ILE A 1 195 ? 27.768 -1.814 0.252 1.00 14.92 192 ILE A CA 1
ATOM 3006 C C . ILE A 1 195 ? 28.918 -2.466 1.003 1.00 16.23 192 ILE A C 1
ATOM 3007 O O . ILE A 1 195 ? 30.101 -2.205 0.734 1.00 18.11 192 ILE A O 1
ATOM 3023 N N . GLU A 1 196 ? 28.551 -3.271 1.983 1.00 15.97 193 GLU A N 1
ATOM 3024 C CA . GLU A 1 196 ? 29.486 -3.931 2.872 1.00 17.49 193 GLU A CA 1
ATOM 3025 C C . GLU A 1 196 ? 29.681 -5.362 2.376 1.00 16.69 193 GLU A C 1
ATOM 3026 O O . GLU A 1 196 ? 28.719 -6.112 2.247 1.00 16.21 193 GLU A O 1
ATOM 3038 N N . ILE A 1 197 ? 30.907 -5.736 2.055 1.00 17.90 194 ILE A N 1
ATOM 3039 C CA . ILE A 1 197 ? 31.171 -7.082 1.567 1.00 18.07 194 ILE A CA 1
ATOM 3040 C C . ILE A 1 197 ? 31.442 -8.011 2.761 1.00 17.82 194 ILE A C 1
ATOM 3041 O O . ILE A 1 197 ? 32.390 -7.819 3.509 1.00 21.15 194 ILE A O 1
ATOM 3057 N N . LEU A 1 198 ? 30.577 -9.003 2.934 1.00 15.68 195 LEU A N 1
ATOM 3058 C CA . LEU A 1 198 ? 30.713 -9.987 4.000 1.00 15.58 195 LEU A CA 1
ATOM 3059 C C . LEU A 1 198 ? 31.592 -11.162 3.602 1.00 17.59 195 LEU A C 1
ATOM 3060 O O . LEU A 1 198 ? 32.343 -11.685 4.419 1.00 19.51 195 LEU A O 1
ATOM 3076 N N . LEU A 1 199 ? 31.483 -11.591 2.353 1.00 17.64 196 LEU A N 1
ATOM 3077 C CA . LEU A 1 199 ? 32.246 -12.725 1.848 1.00 18.70 196 LEU A CA 1
ATOM 3078 C C . LEU A 1 199 ? 32.480 -12.484 0.371 1.00 17.28 196 LEU A C 1
ATOM 3079 O O . LEU A 1 199 ? 31.542 -12.487 -0.426 1.00 16.12 196 LEU A O 1
ATOM 3095 N N . ASN A 1 200 ? 33.738 -12.245 0.018 1.00 18.44 197 ASN A N 1
ATOM 3096 C CA . ASN A 1 200 ? 34.139 -12.049 -1.357 1.00 18.07 197 ASN A CA 1
ATOM 3097 C C . ASN A 1 200 ? 34.752 -13.338 -1.816 1.00 18.85 197 ASN A C 1
ATOM 3098 O O . ASN A 1 200 ? 35.816 -13.716 -1.344 1.00 21.96 197 ASN A O 1
ATOM 3109 N N . PRO A 1 201 ? 34.104 -14.020 -2.752 1.00 17.40 198 PRO A N 1
ATOM 3110 C CA . PRO A 1 201 ? 34.607 -15.344 -3.102 1.00 19.50 198 PRO A CA 1
ATOM 3111 C C . PRO A 1 201 ? 35.671 -15.352 -4.167 1.00 18.68 198 PRO A C 1
ATOM 3112 O O . PRO A 1 201 ? 36.173 -16.416 -4.506 1.00 20.27 198 PRO A O 1
ATOM 3123 N N . PHE A 1 202 ? 36.027 -14.200 -4.703 1.00 15.63 199 PHE A N 1
ATOM 3124 C CA . PHE A 1 202 ? 37.053 -14.180 -5.736 1.00 16.25 199 PHE A CA 1
ATOM 3125 C C . PHE A 1 202 ? 38.452 -14.037 -5.158 1.00 19.17 199 PHE A C 1
ATOM 3126 O O . PHE A 1 202 ? 38.610 -13.432 -4.107 1.00 20.45 199 PHE A O 1
ATOM 3143 N N . PRO A 1 203 ? 39.462 -14.653 -5.811 1.00 20.10 200 PRO A N 1
ATOM 3144 C CA . PRO A 1 203 ? 40.845 -14.518 -5.354 1.00 23.49 200 PRO A CA 1
ATOM 3145 C C . PRO A 1 203 ? 41.368 -13.108 -5.455 1.00 26.79 200 PRO A C 1
ATOM 3146 O O . PRO A 1 203 ? 40.910 -12.350 -6.320 1.00 25.64 200 PRO A O 1
ATOM 3157 N N . ASP A 1 204 ? 42.326 -12.773 -4.596 1.00 31.53 201 ASP A N 1
ATOM 3158 C CA . ASP A 1 204 ? 43.122 -11.566 -4.766 1.00 35.49 201 ASP A CA 1
ATOM 3159 C C . ASP A 1 204 ? 43.858 -11.672 -6.103 1.00 36.04 201 ASP A C 1
ATOM 3160 O O . ASP A 1 204 ? 44.140 -12.775 -6.598 1.00 33.54 201 ASP A O 1
#

Solvent-accessible surface area: 9688 Å² total; per-residue (Å²): 203,154,28,12,130,11,47,3,13,0,32,0,41,16,78,54,26,54,0,77,0,36,0,0,4,164,29,0,52,9,0,0,61,0,1,3,67,11,6,105,97,27,62,1,70,44,10,29,0,10,84,1,35,81,54,46,5,1,16,0,0,1,65,85,9,81,24,173,19,27,107,6,27,1,36,39,14,39,90,20,33,136,181,59,50,8,40,65,123,103,10,149,63,164,9,35,20,111,169,3,71,19,0,76,21,15,86,58,96,127,10,66,2,68,96,135,4,0,0,0,2,9,42,129,73,51,109,53,21,0,12,1,18,0,6,0,0,9,16,138,5,86,119,14,38,101,113,16,0,4,0,0,53,18,6,98,53,111,30,46,152,28,0,35,97,2,9,147,32,132,64,62,176,89,65,81,88,4,83,160,36,5,92,1,65,62,18,75,46,78,102,67,46,37,106,208

InterPro domains:
  IPR002130 Cyclophilin-type peptidyl-prolyl cis-trans isomerase domain [PF00160] (15-193)
  IPR002130 Cyclophilin-type peptidyl-prolyl cis-trans isomerase domain [PR00153] (28-43)
  IPR002130 Cyclophilin-type peptidyl-prolyl cis-trans isomerase domain [PR00153] (54-66)
  IPR002130 Cyclophilin-type peptidyl-prolyl cis-trans isomerase domain [PR00153] (123-138)
  IPR002130 Cyclophilin-type peptidyl-prolyl cis-trans isomerase domain [PR00153] (138-150)
  IPR002130 Cyclophilin-type peptidyl-prolyl cis-trans isomerase domain [PR00153] (151-166)
  IPR002130 Cyclophilin-type peptidyl-prolyl cis-trans isomerase domain [PS50072] (22-194)
  IPR020892 Cyclophilin-type peptidyl-prolyl cis-trans isomerase, conserved site [PS00170] (49-66)
  IPR029000 Cyclophilin-like domain superfamily [G3DSA:2.40.100.10] (1-201)
  IPR029000 Cyclophilin-like domain superfamily [SSF50891] (15-208)
  IPR044666 Cyclophilin-type peptidyl-prolyl cis-trans isomerase, cyclophilin A-like [PTHR45625] (12-207)

Radius of gyration: 15.84 Å; Cα contacts (8 Å, |Δi|>4): 486; chains: 1; bounding box: 43×38×39 Å

Organism: Chaetomium thermophilum (strain DSM 1495 / CBS 144.50 / IMI 039719) (NCBI:txid759272)